Protein AF-A0A2H9MTV9-F1 (afdb_monomer_lite)

Structure (mmCIF, N/CA/C/O backbone):
data_AF-A0A2H9MTV9-F1
#
_entry.id   AF-A0A2H9MTV9-F1
#
loop_
_atom_site.group_PDB
_atom_site.id
_atom_site.type_symbol
_atom_site.label_atom_id
_atom_site.label_alt_id
_atom_site.label_comp_id
_atom_site.label_asym_id
_atom_site.label_entity_id
_atom_site.label_seq_id
_atom_site.pdbx_PDB_ins_code
_atom_site.Cartn_x
_atom_site.Cartn_y
_atom_site.Cartn_z
_atom_site.occupancy
_atom_site.B_iso_or_equiv
_atom_site.auth_seq_id
_atom_site.auth_comp_id
_atom_site.auth_asym_id
_atom_site.auth_atom_id
_atom_site.pdbx_PDB_model_num
ATOM 1 N N . MET A 1 1 ? -14.910 5.49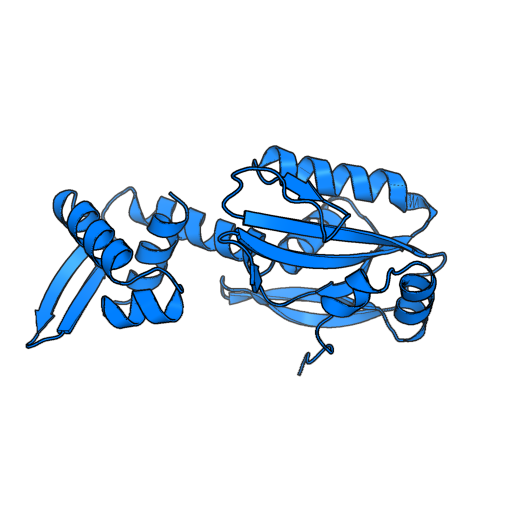4 7.588 1.00 57.56 1 MET A N 1
ATOM 2 C CA . MET A 1 1 ? -14.647 4.084 7.224 1.00 57.56 1 MET A CA 1
ATOM 3 C C . MET A 1 1 ? -13.185 3.664 7.425 1.00 57.56 1 MET A C 1
ATOM 5 O O . MET A 1 1 ? -12.944 2.793 8.242 1.00 57.56 1 MET A O 1
ATOM 9 N N . PHE A 1 2 ? -12.187 4.273 6.761 1.00 68.06 2 PHE A N 1
ATOM 10 C CA . PHE A 1 2 ? -10.773 3.856 6.906 1.00 68.06 2 PHE A CA 1
ATOM 11 C C . PHE A 1 2 ? -10.213 4.025 8.330 1.00 68.06 2 PHE A C 1
ATOM 13 O O . PHE A 1 2 ? -9.577 3.128 8.878 1.00 68.06 2 PHE A O 1
ATOM 20 N N . ARG A 1 3 ? -10.468 5.190 8.940 1.00 74.19 3 ARG A N 1
ATOM 21 C CA . ARG A 1 3 ? -10.058 5.495 10.322 1.00 74.19 3 ARG A CA 1
ATOM 22 C C . ARG A 1 3 ? -10.704 4.532 11.319 1.00 74.19 3 ARG A C 1
ATOM 24 O O . ARG A 1 3 ? -10.030 4.013 12.198 1.00 74.19 3 ARG A O 1
ATOM 31 N N . ASP A 1 4 ? -11.983 4.263 11.109 1.00 81.50 4 ASP A N 1
ATOM 32 C CA . ASP A 1 4 ? -12.820 3.392 11.928 1.00 81.50 4 ASP A CA 1
ATOM 33 C C . ASP A 1 4 ? -12.329 1.944 11.926 1.00 81.50 4 ASP A C 1
ATOM 35 O O . ASP A 1 4 ? -12.114 1.352 12.982 1.00 81.50 4 ASP A O 1
ATOM 39 N N . ALA A 1 5 ? -12.057 1.406 10.735 1.00 82.06 5 ALA A N 1
ATOM 40 C CA . ALA A 1 5 ? -11.507 0.068 10.562 1.00 82.06 5 ALA A CA 1
ATOM 41 C C . ALA A 1 5 ? -10.160 -0.081 11.296 1.00 82.06 5 ALA A C 1
ATOM 43 O O . ALA A 1 5 ? -9.943 -1.063 12.004 1.00 82.06 5 ALA A O 1
ATOM 44 N N . ARG A 1 6 ? -9.279 0.929 11.210 1.00 78.56 6 ARG A N 1
ATOM 45 C CA . ARG A 1 6 ? -8.000 0.930 11.944 1.00 78.56 6 ARG A CA 1
ATOM 46 C C . ARG A 1 6 ? -8.196 0.983 13.457 1.00 78.56 6 ARG A C 1
ATOM 48 O O . ARG A 1 6 ? -7.495 0.276 14.168 1.00 78.56 6 ARG A O 1
ATOM 55 N N . ILE A 1 7 ? -9.137 1.780 13.963 1.00 88.19 7 ILE A N 1
ATOM 56 C CA . ILE A 1 7 ? -9.449 1.810 15.403 1.00 88.19 7 ILE A CA 1
ATOM 57 C C . ILE A 1 7 ? -9.865 0.414 15.892 1.00 88.19 7 ILE A C 1
ATOM 59 O O . ILE A 1 7 ? -9.418 -0.013 16.955 1.00 88.19 7 ILE A O 1
ATOM 63 N N . ILE A 1 8 ? -10.654 -0.314 15.100 1.00 87.75 8 ILE A N 1
ATOM 64 C CA . ILE A 1 8 ? -11.119 -1.668 15.430 1.00 87.75 8 ILE A CA 1
ATOM 65 C C . ILE A 1 8 ? -9.986 -2.696 15.376 1.00 87.75 8 ILE A C 1
ATOM 67 O O . ILE A 1 8 ? -9.827 -3.454 16.331 1.00 87.75 8 ILE A O 1
ATOM 71 N N . ASP A 1 9 ? -9.156 -2.701 14.327 1.00 87.06 9 ASP A N 1
ATOM 72 C CA . ASP A 1 9 ? -7.994 -3.605 14.246 1.00 87.06 9 ASP A CA 1
ATOM 73 C C . ASP A 1 9 ? -7.016 -3.375 15.411 1.00 87.06 9 ASP A C 1
ATOM 75 O O . ASP A 1 9 ? -6.521 -4.329 16.009 1.00 87.06 9 ASP A O 1
ATOM 79 N N . MET A 1 10 ? -6.817 -2.121 15.825 1.00 88.81 10 MET A N 1
ATOM 80 C CA . MET A 1 10 ? -5.952 -1.788 16.964 1.00 88.81 10 MET A CA 1
ATOM 81 C C . MET A 1 10 ? -6.561 -2.130 18.325 1.00 88.81 10 MET A C 1
ATOM 83 O O . MET A 1 10 ? -5.827 -2.253 19.305 1.00 88.81 10 MET A O 1
ATOM 87 N N . ALA A 1 11 ? -7.880 -2.309 18.399 1.00 89.94 11 ALA A N 1
ATOM 88 C CA . ALA A 1 11 ? -8.589 -2.756 19.593 1.00 89.94 11 ALA A CA 1
ATOM 89 C C . ALA A 1 11 ? -8.747 -4.290 19.668 1.00 89.94 11 ALA A C 1
ATOM 91 O O . ALA A 1 11 ? -9.315 -4.787 20.647 1.00 89.94 11 ALA A O 1
ATOM 92 N N . LYS A 1 12 ? -8.262 -5.055 18.672 1.00 86.88 12 LYS A N 1
ATOM 93 C CA . LYS A 1 12 ? -8.564 -6.493 18.535 1.00 86.88 12 LYS A CA 1
ATOM 94 C C . LYS A 1 12 ? -8.104 -7.362 19.709 1.00 86.88 12 LYS A C 1
ATOM 96 O O . LYS A 1 12 ? -8.856 -8.220 20.164 1.00 86.88 12 LYS A O 1
ATOM 101 N N . GLU A 1 13 ? -6.912 -7.080 20.236 1.00 84.50 13 GLU A N 1
ATOM 102 C CA . GLU A 1 13 ? -6.338 -7.755 21.414 1.00 84.50 13 GLU A CA 1
ATOM 103 C C . GLU A 1 13 ? -6.537 -6.954 22.712 1.00 84.50 13 GLU A C 1
ATOM 105 O O . GLU A 1 13 ? -6.065 -7.330 23.783 1.00 84.50 13 GLU A O 1
ATOM 110 N N . GLY A 1 14 ? -7.273 -5.846 22.640 1.00 89.44 14 GLY A N 1
ATOM 111 C CA . GLY A 1 14 ? -7.394 -4.889 23.727 1.00 89.44 14 GLY A CA 1
ATOM 112 C C . GLY A 1 14 ? -6.283 -3.844 23.717 1.00 89.44 14 GLY A C 1
ATOM 113 O O . GLY A 1 14 ? -5.098 -4.160 23.700 1.00 89.44 14 GLY A O 1
ATOM 114 N N . ASN A 1 15 ? -6.672 -2.573 23.751 1.00 93.75 15 ASN A N 1
ATOM 115 C CA . ASN A 1 15 ? -5.738 -1.449 23.753 1.00 93.75 15 ASN A CA 1
ATOM 116 C C . ASN A 1 15 ? -6.346 -0.261 24.506 1.00 93.75 15 ASN A C 1
ATOM 118 O O . ASN A 1 15 ? -7.538 -0.241 24.795 1.00 93.75 15 ASN A O 1
ATOM 122 N N . THR A 1 16 ? -5.546 0.736 24.857 1.00 96.00 16 THR A N 1
ATOM 123 C CA . THR A 1 16 ? -6.057 1.969 25.472 1.00 96.00 16 THR A CA 1
ATOM 124 C C . THR A 1 16 ? -6.474 2.967 24.396 1.00 96.00 16 THR A C 1
ATOM 126 O O . THR A 1 16 ? -5.886 2.984 23.318 1.00 96.00 16 THR A O 1
ATOM 129 N N . MET A 1 17 ? -7.439 3.852 24.672 1.00 94.50 17 MET A N 1
ATOM 130 C CA . MET A 1 17 ? -7.783 4.931 23.722 1.00 94.50 17 MET A CA 1
ATOM 131 C C . MET A 1 17 ? -6.553 5.773 23.329 1.00 94.50 17 MET A C 1
ATOM 133 O O . MET A 1 17 ? -6.401 6.151 22.169 1.00 94.50 17 MET A O 1
ATOM 137 N N . SER A 1 18 ? -5.661 6.049 24.287 1.00 93.19 18 SER A N 1
ATOM 138 C CA . SER A 1 18 ? -4.404 6.765 24.046 1.00 93.19 18 SER A CA 1
ATOM 139 C C . SER A 1 18 ? -3.423 5.948 23.205 1.00 93.19 18 SER A C 1
ATOM 141 O O . SER A 1 18 ? -2.835 6.492 22.276 1.00 93.19 18 SER A O 1
ATOM 143 N N . GLY A 1 19 ? -3.289 4.648 23.477 1.00 92.19 19 GLY A N 1
ATOM 144 C CA . GLY A 1 19 ? -2.460 3.734 22.688 1.00 92.19 19 GLY A CA 1
ATOM 145 C C . GLY A 1 19 ? -2.943 3.610 21.243 1.00 92.19 19 GLY A C 1
ATOM 146 O O . GLY A 1 19 ? -2.139 3.714 20.319 1.00 92.19 19 GLY A O 1
ATOM 147 N N . ILE A 1 20 ? -4.259 3.504 21.029 1.00 91.56 20 ILE A N 1
ATOM 148 C CA . ILE A 1 20 ? -4.861 3.514 19.689 1.00 91.56 20 ILE A CA 1
ATOM 149 C C . ILE A 1 20 ? -4.530 4.828 18.974 1.00 91.56 20 ILE A C 1
ATOM 151 O O . ILE A 1 20 ? -4.070 4.796 17.834 1.00 91.56 20 ILE A O 1
ATOM 155 N N . ALA A 1 21 ? -4.718 5.982 19.622 1.00 86.19 21 ALA A N 1
ATOM 156 C CA . ALA A 1 21 ? -4.398 7.282 19.027 1.00 86.19 21 ALA A CA 1
ATOM 157 C C . ALA A 1 21 ? -2.916 7.384 18.630 1.00 86.19 21 ALA A C 1
ATOM 159 O O . ALA A 1 21 ? -2.602 7.771 17.505 1.00 86.19 21 ALA A O 1
ATOM 160 N N . GLN A 1 22 ? -2.013 6.965 19.519 1.00 84.50 22 GLN A N 1
ATOM 161 C CA . GLN A 1 22 ? -0.573 6.981 19.280 1.00 84.50 22 GLN A CA 1
ATOM 162 C C . GLN A 1 22 ? -0.177 6.092 18.096 1.00 84.50 22 GLN A C 1
ATOM 164 O O . GLN A 1 22 ? 0.524 6.544 17.195 1.00 84.50 22 GLN A O 1
ATOM 169 N N . GLN A 1 23 ? -0.630 4.839 18.078 1.00 80.44 23 GLN A N 1
ATOM 170 C CA . GLN A 1 23 ? -0.201 3.867 17.071 1.00 80.44 23 GLN A CA 1
ATOM 171 C C . GLN A 1 23 ? -0.870 4.096 15.707 1.00 80.44 23 GLN A C 1
ATOM 173 O O . GLN A 1 23 ? -0.290 3.794 14.667 1.00 80.44 23 GLN A O 1
ATOM 178 N N . THR A 1 24 ? -2.088 4.643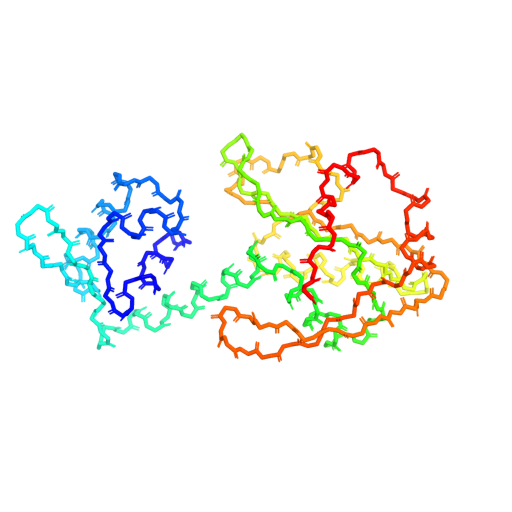 15.682 1.00 77.12 24 THR A N 1
ATOM 179 C CA . THR A 1 24 ? -2.776 4.963 14.419 1.00 77.12 24 THR A CA 1
ATOM 180 C C . THR A 1 24 ? -2.400 6.334 13.857 1.00 77.12 24 THR A C 1
ATOM 182 O O . THR A 1 24 ? -2.599 6.564 12.659 1.00 77.12 24 THR A O 1
ATOM 185 N N . GLY A 1 25 ? -1.898 7.245 14.698 1.00 76.81 25 GLY A N 1
ATOM 186 C CA . GLY A 1 25 ? -1.731 8.664 14.376 1.00 76.81 25 GLY A CA 1
ATOM 187 C C . GLY A 1 25 ? -3.057 9.434 14.277 1.00 76.81 25 GLY A C 1
ATOM 188 O O . GLY A 1 25 ? -3.077 10.562 13.790 1.00 76.81 25 GLY A O 1
ATOM 189 N N . ILE A 1 26 ? -4.180 8.835 14.691 1.00 80.44 26 ILE A N 1
ATOM 190 C CA . ILE A 1 26 ? -5.499 9.478 14.663 1.00 80.44 26 ILE A CA 1
ATOM 191 C C . ILE A 1 26 ? -5.636 10.382 15.900 1.00 80.44 26 ILE A C 1
ATOM 193 O O . ILE A 1 26 ? -5.340 9.933 17.009 1.00 80.44 26 ILE A O 1
ATOM 197 N N . PRO A 1 27 ? -6.131 11.631 15.760 1.00 85.75 27 PRO A N 1
ATOM 198 C CA . PRO A 1 27 ? -6.332 12.522 16.899 1.00 85.75 27 PRO A CA 1
ATOM 199 C C . PRO A 1 27 ? -7.171 11.878 18.006 1.00 85.75 27 PRO A C 1
ATOM 201 O O . PRO A 1 27 ? -8.222 11.289 17.738 1.00 85.75 27 PRO A O 1
ATOM 204 N N . PHE A 1 28 ? -6.750 12.045 19.262 1.00 91.00 28 PHE A N 1
ATOM 205 C CA . PHE A 1 28 ? -7.400 11.410 20.413 1.00 91.00 28 PHE A CA 1
ATOM 206 C C . PHE A 1 28 ? -8.902 11.716 20.505 1.00 91.00 28 PHE A C 1
ATOM 208 O O . PHE A 1 28 ? -9.694 10.825 20.796 1.00 91.00 28 PHE A O 1
ATOM 215 N N . SER A 1 29 ? -9.321 12.948 20.201 1.00 89.19 29 SER A N 1
ATOM 216 C CA . SER A 1 29 ? -10.740 13.334 20.167 1.00 89.19 29 SER A CA 1
ATOM 217 C C . SER A 1 29 ? -11.550 12.521 19.151 1.00 89.19 29 SER A C 1
ATOM 219 O O . SER A 1 29 ? -12.689 12.148 19.427 1.00 89.19 29 SER A O 1
ATOM 221 N N . THR A 1 30 ? -10.946 12.199 18.004 1.00 86.69 30 THR A N 1
ATOM 222 C CA . THR A 1 30 ? -11.559 11.375 16.956 1.00 86.69 30 THR A CA 1
ATOM 223 C C . THR A 1 30 ? -11.641 9.917 17.394 1.00 86.69 30 THR A C 1
ATOM 225 O O . THR A 1 30 ? -12.701 9.314 17.263 1.00 86.69 30 THR A O 1
ATOM 228 N N . VAL A 1 31 ? -10.568 9.370 17.981 1.00 92.00 31 VAL A N 1
ATOM 229 C CA . VAL A 1 31 ? -10.575 8.006 18.543 1.00 92.00 31 VAL A CA 1
ATOM 230 C C . VAL A 1 31 ? -11.642 7.875 19.625 1.00 92.00 31 VAL A C 1
ATOM 232 O O . VAL A 1 31 ? -12.441 6.947 19.589 1.00 92.00 31 VAL A O 1
ATOM 235 N N . ARG A 1 32 ? -11.696 8.831 20.557 1.00 94.06 32 ARG A N 1
ATOM 236 C CA . ARG A 1 32 ? -12.680 8.854 21.641 1.00 94.06 32 ARG A CA 1
ATOM 237 C C . ARG A 1 32 ? -14.108 8.836 21.102 1.00 94.06 32 ARG A C 1
ATOM 239 O O . ARG A 1 32 ? -14.912 8.035 21.563 1.00 94.06 32 ARG A O 1
ATOM 246 N N . ARG A 1 33 ? -14.414 9.702 20.131 1.00 92.38 33 ARG A N 1
ATOM 247 C CA . ARG A 1 33 ? -15.734 9.758 19.493 1.00 92.38 33 ARG A CA 1
ATOM 248 C C . ARG A 1 33 ? -16.095 8.421 18.837 1.00 92.38 33 ARG A C 1
ATOM 250 O O . ARG A 1 33 ? -17.146 7.875 19.145 1.00 92.38 33 ARG A O 1
ATOM 257 N N . ALA A 1 34 ? -15.208 7.887 18.001 1.00 91.06 34 ALA A N 1
ATOM 258 C CA . ALA A 1 34 ? -15.438 6.633 17.288 1.00 91.06 34 ALA A CA 1
ATOM 259 C C . ALA A 1 34 ? -15.632 5.444 18.242 1.00 91.06 34 ALA A C 1
ATOM 261 O O . ALA A 1 34 ? -16.522 4.629 18.039 1.00 91.06 34 ALA A O 1
ATOM 262 N N . VAL A 1 35 ? -14.844 5.356 19.318 1.00 94.12 35 VAL A N 1
ATOM 263 C CA . VAL A 1 35 ? -14.990 4.285 20.316 1.00 94.12 35 VAL A CA 1
ATOM 264 C C . VAL A 1 35 ? -16.368 4.316 20.976 1.00 94.12 35 VAL A C 1
ATOM 266 O O . VAL A 1 35 ? -16.975 3.259 21.103 1.00 94.12 35 VAL A O 1
ATOM 269 N N . TYR A 1 36 ? -16.886 5.491 21.348 1.00 93.81 36 TYR A N 1
ATOM 270 C CA . TYR A 1 36 ? -18.237 5.584 21.914 1.00 93.81 36 TYR A CA 1
ATOM 271 C C . TYR A 1 36 ? -19.331 5.277 20.889 1.00 93.81 36 TYR A C 1
ATOM 273 O O . TYR A 1 36 ? -20.304 4.607 21.218 1.00 93.81 36 TYR A O 1
ATOM 281 N N . GLU A 1 37 ? -19.168 5.719 19.641 1.00 92.94 37 GLU A N 1
ATOM 282 C CA . GLU A 1 37 ? -20.084 5.349 18.557 1.00 92.94 37 GLU A CA 1
ATOM 283 C C . GLU A 1 37 ? -20.113 3.819 18.359 1.00 92.94 37 GLU A C 1
ATOM 285 O O . GLU A 1 37 ? -21.194 3.243 18.266 1.00 92.94 37 GLU A O 1
ATOM 290 N N . PHE A 1 38 ? -18.956 3.143 18.386 1.00 93.81 38 PHE A N 1
ATOM 291 C CA . PHE A 1 38 ? -18.863 1.679 18.280 1.00 93.81 38 PHE A CA 1
ATOM 292 C C . PHE A 1 38 ? -19.345 0.924 19.511 1.00 93.81 38 PHE A C 1
ATOM 294 O O . PHE A 1 38 ? -19.842 -0.196 19.383 1.00 93.81 38 PHE A O 1
ATOM 301 N N . GLU A 1 39 ? -19.204 1.512 20.692 1.00 93.75 39 GLU A N 1
ATOM 302 C CA . GLU A 1 39 ? -19.739 0.955 21.928 1.00 93.75 39 GLU A CA 1
ATOM 303 C C . GLU A 1 39 ? -21.268 0.954 21.920 1.00 93.75 39 GLU A C 1
ATOM 305 O O . GLU A 1 39 ? -21.878 -0.068 22.231 1.00 93.75 39 GLU A O 1
ATOM 310 N N . ASN A 1 40 ? -21.887 2.041 21.450 1.00 92.12 40 ASN A N 1
ATOM 311 C CA . ASN A 1 40 ? -23.344 2.161 21.352 1.00 92.12 40 ASN A CA 1
ATOM 312 C C . ASN A 1 40 ? -23.985 1.096 20.451 1.00 92.12 40 ASN A C 1
ATOM 314 O O . ASN A 1 40 ? -25.127 0.708 20.681 1.00 92.12 40 ASN A O 1
ATOM 318 N N . ILE A 1 41 ? -23.262 0.623 19.435 1.00 91.69 41 ILE A N 1
ATOM 319 C CA . ILE A 1 41 ? -23.730 -0.433 18.524 1.00 91.69 41 ILE A CA 1
ATOM 320 C C . ILE A 1 41 ? -23.135 -1.811 18.845 1.00 91.69 41 ILE A C 1
ATOM 322 O O . ILE A 1 41 ? -23.316 -2.753 18.084 1.00 91.69 41 ILE A O 1
ATOM 326 N N . GLY A 1 42 ? -22.426 -1.953 19.968 1.00 91.19 42 GLY A N 1
ATOM 327 C CA . GLY A 1 42 ? -21.939 -3.243 20.460 1.00 91.19 42 GLY A CA 1
ATOM 328 C C . GLY A 1 42 ? -20.754 -3.844 19.696 1.00 91.19 42 GLY A C 1
ATOM 329 O O . GLY A 1 42 ? -20.455 -5.025 19.890 1.00 91.19 42 GLY A O 1
ATOM 330 N N . ILE A 1 43 ? -20.064 -3.063 18.856 1.00 92.38 43 ILE A N 1
ATOM 331 C CA . ILE A 1 43 ? -18.828 -3.473 18.160 1.00 92.38 43 ILE A CA 1
ATOM 332 C C . ILE A 1 43 ? -17.640 -3.465 19.123 1.00 92.38 43 ILE A C 1
ATOM 334 O O . ILE A 1 43 ? -16.756 -4.318 19.041 1.00 92.38 43 ILE A O 1
ATOM 338 N N . ILE A 1 44 ? -17.616 -2.503 20.042 1.00 94.00 44 ILE A N 1
ATOM 339 C CA . ILE A 1 44 ? -16.558 -2.326 21.033 1.00 94.00 44 ILE A CA 1
ATOM 340 C C . ILE A 1 44 ? -17.156 -2.395 22.437 1.00 94.00 44 ILE A C 1
ATOM 342 O O . ILE A 1 44 ? -18.283 -1.979 22.673 1.00 94.00 44 ILE A O 1
ATOM 346 N N . LYS A 1 45 ? -16.370 -2.888 23.389 1.00 93.38 45 LYS A N 1
ATOM 347 C CA . LYS A 1 45 ? -16.606 -2.734 24.820 1.00 93.38 45 LYS A CA 1
ATOM 348 C C . LYS A 1 45 ? -15.489 -1.883 25.405 1.00 93.38 45 LYS A C 1
ATOM 350 O O . LYS A 1 45 ? -14.312 -2.237 25.262 1.00 93.38 45 LYS A O 1
ATOM 355 N N . SER A 1 46 ? -15.844 -0.782 26.061 1.00 92.62 46 SER A N 1
ATOM 356 C CA . SER A 1 46 ? -14.884 0.028 26.798 1.00 92.62 46 SER A CA 1
ATOM 357 C C . SER A 1 46 ? -14.974 -0.256 28.301 1.00 92.62 46 SER A C 1
ATOM 359 O O . SER A 1 46 ? -16.046 -0.449 28.871 1.00 92.62 46 SER A O 1
ATOM 361 N N . THR A 1 47 ? -13.821 -0.324 28.960 1.00 93.88 47 THR A N 1
ATOM 362 C CA . THR A 1 47 ? -13.712 -0.504 30.409 1.00 93.88 47 THR A CA 1
ATOM 363 C C . THR A 1 47 ? -12.801 0.578 30.958 1.00 93.88 47 THR A C 1
ATOM 365 O O . THR A 1 47 ? -11.634 0.683 30.573 1.00 93.88 47 THR A O 1
ATOM 368 N N . LYS A 1 48 ? -13.315 1.381 31.889 1.00 92.69 48 LYS A N 1
ATOM 369 C CA . LYS A 1 48 ? -12.528 2.403 32.577 1.00 92.69 48 LYS A CA 1
ATOM 370 C C . LYS A 1 48 ? -11.840 1.806 33.805 1.00 92.69 48 LYS A C 1
ATOM 372 O O . LYS A 1 48 ? -12.506 1.277 34.688 1.00 92.69 48 LYS A O 1
ATOM 377 N N . ILE A 1 49 ? -10.517 1.936 33.873 1.00 90.62 49 ILE A N 1
ATOM 378 C CA . ILE A 1 49 ? -9.687 1.564 35.024 1.00 90.62 49 ILE A CA 1
ATOM 379 C C . ILE A 1 49 ? -8.901 2.808 35.444 1.00 90.62 49 ILE A C 1
ATOM 381 O O . ILE A 1 49 ? -7.962 3.235 34.770 1.00 90.62 49 ILE A O 1
ATOM 385 N N . GLY A 1 50 ? -9.330 3.446 36.536 1.00 91.81 50 GLY A N 1
ATOM 386 C CA . GLY A 1 50 ? -8.783 4.731 36.973 1.00 91.81 50 GLY A CA 1
ATOM 387 C C . GLY A 1 50 ? -8.955 5.823 35.907 1.00 91.81 50 GLY A C 1
ATOM 388 O O . GLY A 1 50 ? -10.076 6.163 35.523 1.00 91.81 50 GLY A O 1
ATOM 389 N N . LYS A 1 51 ? -7.836 6.381 35.428 1.00 89.81 51 LYS A N 1
ATOM 390 C CA . LYS A 1 51 ? -7.808 7.394 34.352 1.00 89.81 51 LYS A CA 1
ATOM 391 C C . LYS A 1 51 ? -7.720 6.786 32.946 1.00 89.81 51 LYS A C 1
ATOM 393 O O . LYS A 1 51 ? -7.820 7.521 31.967 1.00 89.81 51 LYS A O 1
ATOM 398 N N . THR A 1 52 ? -7.558 5.471 32.842 1.00 91.12 52 THR A N 1
ATOM 399 C CA . THR A 1 52 ? -7.332 4.771 31.576 1.00 91.12 52 THR A CA 1
ATOM 400 C C . THR A 1 52 ? -8.626 4.141 31.077 1.00 91.12 52 THR A C 1
ATOM 402 O O . THR A 1 52 ? -9.378 3.554 31.852 1.00 91.12 52 THR A O 1
ATOM 405 N N . VAL A 1 53 ? -8.880 4.235 29.772 1.00 93.25 53 VAL A N 1
ATOM 406 C CA . VAL A 1 53 ? -9.992 3.540 29.111 1.00 93.25 53 VAL A CA 1
ATOM 407 C C . VAL A 1 53 ? -9.415 2.459 28.211 1.00 93.25 53 VAL A C 1
ATOM 409 O O . VAL A 1 53 ? -8.727 2.770 27.235 1.00 93.25 53 VAL A O 1
ATOM 412 N N . ILE A 1 54 ? -9.672 1.203 28.572 1.00 94.69 54 ILE A N 1
ATOM 413 C CA . ILE A 1 54 ? -9.322 0.018 27.789 1.00 94.69 54 ILE A CA 1
ATOM 414 C C . ILE A 1 54 ? -10.472 -0.274 26.836 1.00 94.69 54 ILE A C 1
ATOM 416 O O . ILE A 1 54 ? -11.634 -0.246 27.222 1.00 94.69 54 ILE A O 1
ATOM 420 N N . VAL A 1 55 ? -10.134 -0.563 25.594 1.00 95.31 55 VAL A N 1
ATOM 421 C CA . VAL A 1 55 ? -11.032 -0.750 24.464 1.00 95.31 55 VAL A CA 1
ATOM 422 C C . VAL A 1 55 ? -10.790 -2.150 23.922 1.00 95.31 55 VAL A C 1
ATOM 424 O O . VAL A 1 55 ? -9.645 -2.497 23.634 1.00 95.31 55 VAL A O 1
ATOM 427 N N . ARG A 1 56 ? -11.843 -2.961 23.803 1.00 93.75 56 ARG A N 1
ATOM 428 C CA . ARG A 1 56 ? -11.794 -4.317 23.231 1.00 93.75 56 ARG A CA 1
ATOM 429 C C . ARG A 1 56 ? -12.906 -4.494 22.211 1.00 93.75 56 ARG A C 1
ATOM 431 O O . ARG A 1 56 ? -14.002 -3.984 22.417 1.00 93.75 56 ARG A O 1
ATOM 438 N N . ILE A 1 57 ? -12.650 -5.243 21.146 1.00 93.88 57 ILE A N 1
ATOM 439 C CA . ILE A 1 57 ? -13.694 -5.613 20.182 1.00 93.88 57 ILE A CA 1
ATOM 440 C C . ILE A 1 57 ? -14.625 -6.689 20.754 1.00 93.88 57 ILE A C 1
ATOM 442 O O . ILE A 1 57 ? -14.205 -7.567 21.512 1.00 93.88 57 ILE A O 1
ATOM 446 N N . ASN A 1 58 ? -15.886 -6.657 20.342 1.00 91.81 58 ASN A N 1
ATOM 447 C CA . ASN A 1 58 ? -16.812 -7.766 20.495 1.00 91.81 58 ASN A CA 1
ATOM 448 C C . ASN A 1 58 ? -16.624 -8.733 19.318 1.00 91.81 58 ASN A C 1
ATOM 450 O O . ASN A 1 58 ? -17.212 -8.539 18.259 1.00 91.81 58 ASN A O 1
ATOM 454 N N . LYS A 1 59 ? -15.802 -9.773 19.499 1.00 86.56 59 LYS A N 1
ATOM 455 C CA . LYS A 1 59 ? -15.449 -10.738 18.435 1.00 86.56 59 LYS A CA 1
ATOM 456 C C . LYS A 1 59 ? -16.661 -11.430 17.790 1.00 86.56 59 LYS A C 1
ATOM 458 O O . LYS A 1 59 ? -16.554 -11.896 16.669 1.00 86.56 59 LYS A O 1
ATOM 463 N N . ASN A 1 60 ? -17.808 -11.459 18.470 1.00 87.88 60 ASN A N 1
ATOM 464 C CA . ASN A 1 60 ? -19.030 -12.085 17.962 1.00 87.88 60 ASN A CA 1
ATOM 465 C C . ASN A 1 60 ? -19.892 -11.131 17.119 1.00 87.88 60 ASN A C 1
ATOM 467 O O . ASN A 1 60 ? -20.918 -11.540 16.581 1.00 87.88 60 ASN A O 1
ATOM 471 N N . HIS A 1 61 ? -19.532 -9.847 17.040 1.00 90.12 61 HIS A N 1
ATOM 472 C CA . HIS A 1 61 ? -20.296 -8.878 16.271 1.00 90.12 61 HIS A CA 1
ATOM 473 C C . HIS A 1 61 ? -20.016 -9.066 14.766 1.00 90.12 61 HIS A C 1
ATOM 475 O O . HIS A 1 61 ? -18.858 -8.977 14.355 1.00 90.12 61 HIS A O 1
ATOM 481 N N . PRO A 1 62 ? -21.041 -9.237 13.906 1.00 86.62 62 PRO A N 1
ATOM 482 C CA . PRO A 1 62 ? -20.870 -9.667 12.507 1.00 86.62 62 PRO A CA 1
ATOM 483 C C . PRO A 1 62 ? -20.032 -8.708 11.645 1.00 86.62 62 PRO A C 1
ATOM 485 O O . PRO A 1 62 ? -19.438 -9.094 10.644 1.00 86.62 62 PRO A O 1
ATOM 488 N N . VAL A 1 63 ? -19.964 -7.436 12.039 1.00 86.25 63 VAL A N 1
ATOM 489 C CA . VAL A 1 63 ? -19.204 -6.396 11.327 1.00 86.25 63 VAL A CA 1
ATOM 490 C C . VAL A 1 63 ? -17.704 -6.411 11.665 1.00 86.25 63 VAL A C 1
ATOM 492 O O . VAL A 1 63 ? -16.904 -5.874 10.899 1.00 86.25 63 VAL A O 1
ATOM 495 N N . VAL A 1 64 ? -17.293 -7.024 12.781 1.00 86.44 64 VAL A N 1
ATOM 496 C CA . VAL A 1 64 ? -15.909 -6.934 13.279 1.00 86.44 64 VAL A CA 1
ATOM 497 C C . VAL A 1 64 ? -14.917 -7.577 12.320 1.00 86.44 64 VAL A C 1
ATOM 499 O O . VAL A 1 64 ? -13.954 -6.916 11.934 1.00 86.44 64 VAL A O 1
ATOM 502 N N . ASP A 1 65 ? -15.178 -8.797 11.855 1.00 84.19 65 ASP A N 1
ATOM 503 C CA . ASP A 1 65 ? -14.284 -9.477 10.910 1.00 84.19 65 ASP A CA 1
ATOM 504 C C . ASP A 1 65 ? -14.175 -8.721 9.584 1.00 84.19 65 ASP A C 1
ATOM 506 O O . ASP A 1 65 ? -13.080 -8.561 9.037 1.00 84.19 65 ASP A O 1
ATOM 510 N N . SER A 1 66 ? -15.293 -8.169 9.105 1.00 83.44 66 SER A N 1
ATOM 511 C CA . SER A 1 66 ? -15.317 -7.338 7.899 1.00 83.44 66 SER A CA 1
ATOM 512 C C . SER A 1 66 ? -14.477 -6.072 8.079 1.00 83.44 66 SER A C 1
ATOM 514 O O . SER A 1 66 ? -13.696 -5.713 7.196 1.00 83.44 66 SER A O 1
ATOM 516 N N . MET A 1 67 ? -14.572 -5.406 9.232 1.00 82.50 67 MET A N 1
ATOM 517 C CA . MET A 1 67 ? -13.795 -4.200 9.529 1.00 82.50 67 MET A CA 1
ATOM 518 C C . MET A 1 67 ? -12.310 -4.490 9.744 1.00 82.50 67 MET A C 1
ATOM 520 O O . MET A 1 67 ? -11.490 -3.722 9.252 1.00 82.50 67 MET A O 1
ATOM 524 N N . ILE A 1 68 ? -11.943 -5.599 10.391 1.00 82.12 68 ILE A N 1
ATOM 525 C CA . ILE A 1 68 ? -10.541 -6.028 10.524 1.00 82.12 68 ILE A CA 1
ATOM 526 C C . ILE A 1 68 ? -9.960 -6.371 9.152 1.00 82.12 68 ILE A C 1
ATOM 528 O O . ILE A 1 68 ? -8.864 -5.926 8.820 1.00 82.12 68 ILE A O 1
ATOM 532 N N . THR A 1 69 ? -10.698 -7.117 8.330 1.00 80.88 69 THR A N 1
ATOM 533 C CA . THR A 1 69 ? -10.276 -7.466 6.966 1.00 80.88 69 THR A CA 1
ATOM 534 C C . THR A 1 69 ? -10.081 -6.211 6.126 1.00 80.88 69 THR A C 1
ATOM 536 O O . THR A 1 69 ? -9.040 -6.039 5.493 1.00 80.88 69 THR A O 1
ATOM 539 N N . THR A 1 70 ? -11.031 -5.279 6.204 1.00 77.38 70 THR A N 1
ATOM 540 C CA . THR A 1 70 ? -10.934 -3.978 5.538 1.00 77.38 70 THR A CA 1
ATOM 541 C C . THR A 1 70 ? -9.729 -3.194 6.058 1.00 77.38 70 THR A C 1
ATOM 543 O O . THR A 1 70 ? -8.967 -2.663 5.262 1.00 77.38 70 THR A O 1
ATOM 546 N N . ALA A 1 71 ? -9.487 -3.154 7.371 1.00 75.88 71 ALA A N 1
ATOM 547 C CA . ALA A 1 71 ? -8.337 -2.467 7.960 1.00 75.88 71 ALA A CA 1
ATOM 548 C C . ALA A 1 71 ? -7.003 -3.050 7.489 1.00 75.88 71 ALA A C 1
ATOM 550 O O . ALA A 1 71 ? -6.099 -2.291 7.150 1.00 75.88 71 ALA A O 1
ATOM 551 N N . ARG A 1 72 ? -6.882 -4.381 7.439 1.00 75.31 72 ARG A N 1
ATOM 552 C CA . ARG A 1 72 ? -5.691 -5.068 6.924 1.00 75.31 72 ARG A CA 1
ATOM 553 C C . ARG A 1 72 ? -5.470 -4.743 5.460 1.00 75.31 72 ARG A C 1
ATOM 555 O O . ARG A 1 72 ? -4.378 -4.322 5.109 1.00 75.31 72 ARG A O 1
ATOM 562 N N . TRP A 1 73 ? -6.513 -4.849 4.642 1.00 74.81 73 TRP A N 1
ATOM 563 C CA . TRP A 1 73 ? -6.447 -4.508 3.226 1.00 74.81 73 TRP A CA 1
ATOM 564 C C . TRP A 1 73 ? -6.027 -3.045 3.017 1.00 74.81 73 TRP A C 1
ATOM 566 O O . TRP A 1 73 ? -5.092 -2.765 2.273 1.00 74.81 73 TRP A O 1
ATOM 576 N N . ILE A 1 74 ? -6.629 -2.114 3.761 1.00 72.31 74 ILE A N 1
ATOM 577 C CA . ILE A 1 74 ? -6.244 -0.699 3.776 1.00 72.31 74 ILE A CA 1
ATOM 578 C C . ILE A 1 74 ? -4.783 -0.527 4.184 1.00 72.31 74 ILE A C 1
ATOM 580 O O . ILE A 1 74 ? -4.072 0.267 3.573 1.00 72.31 74 ILE A O 1
ATOM 584 N N . ASN A 1 75 ? -4.347 -1.211 5.242 1.00 70.00 75 ASN A N 1
ATOM 585 C CA . ASN A 1 75 ? -2.980 -1.112 5.733 1.00 70.00 75 ASN A CA 1
ATOM 586 C C . ASN A 1 75 ? -1.999 -1.600 4.667 1.00 70.00 75 ASN A C 1
ATOM 588 O O . ASN A 1 75 ? -1.034 -0.897 4.388 1.00 70.00 75 ASN A O 1
ATOM 592 N N . THR A 1 76 ? -2.285 -2.716 4.001 1.00 72.25 76 THR A N 1
ATOM 593 C CA . THR A 1 76 ? -1.478 -3.198 2.878 1.00 72.25 76 THR A CA 1
ATOM 594 C C . THR A 1 76 ? -1.431 -2.170 1.756 1.00 72.25 76 THR A C 1
ATOM 596 O O . THR A 1 76 ? -0.356 -1.800 1.315 1.00 72.25 76 THR A O 1
ATOM 599 N N . VAL A 1 77 ? -2.567 -1.628 1.321 1.00 75.25 77 VAL A N 1
ATOM 600 C CA . VAL A 1 77 ? -2.566 -0.727 0.162 1.00 75.25 77 VAL A CA 1
ATOM 601 C C . VAL A 1 77 ? -1.967 0.648 0.485 1.00 75.25 77 VAL A C 1
ATOM 603 O O . VAL A 1 77 ? -1.267 1.215 -0.343 1.00 75.25 77 VAL A O 1
ATOM 606 N N . MET A 1 78 ? -2.210 1.198 1.676 1.00 73.56 78 MET A N 1
ATOM 607 C CA . MET A 1 78 ? -1.764 2.548 2.044 1.00 73.56 78 MET A CA 1
ATOM 608 C C . MET A 1 78 ? -0.390 2.576 2.713 1.00 73.56 78 MET A C 1
ATOM 610 O O . MET A 1 78 ? 0.419 3.452 2.405 1.00 73.56 78 MET A O 1
ATOM 614 N N . TRP A 1 79 ? -0.144 1.664 3.656 1.00 71.94 79 TRP A N 1
ATOM 615 C CA . TRP A 1 79 ? 1.056 1.652 4.502 1.00 71.94 79 TRP A CA 1
ATOM 616 C C . TRP A 1 79 ? 2.170 0.770 3.959 1.00 71.94 79 TRP A C 1
ATOM 618 O O . TRP A 1 79 ? 3.331 1.049 4.246 1.00 71.94 79 TRP A O 1
ATOM 628 N N . ASP A 1 80 ? 1.825 -0.215 3.135 1.00 77.25 80 ASP A N 1
ATOM 629 C CA . ASP A 1 80 ? 2.765 -1.128 2.486 1.00 77.25 80 ASP A CA 1
ATOM 630 C C . ASP A 1 80 ? 2.458 -1.264 0.973 1.00 77.25 80 ASP A C 1
ATOM 632 O O . ASP A 1 80 ? 2.284 -2.371 0.457 1.00 77.25 80 ASP A O 1
ATOM 636 N N . PRO A 1 81 ? 2.314 -0.144 0.229 1.00 81.75 81 PRO A N 1
ATOM 637 C CA . PRO A 1 81 ? 1.891 -0.166 -1.175 1.00 81.75 81 PRO A CA 1
ATOM 638 C C . PRO A 1 81 ? 2.829 -0.978 -2.074 1.00 81.75 81 PRO A C 1
ATOM 640 O O . PRO A 1 81 ? 2.402 -1.466 -3.118 1.00 81.75 81 PRO A O 1
ATOM 643 N N . ASN A 1 82 ? 4.089 -1.155 -1.675 1.00 84.38 82 ASN A N 1
ATOM 644 C CA . ASN A 1 82 ? 5.035 -2.069 -2.307 1.00 84.38 82 ASN A CA 1
ATOM 645 C C . ASN A 1 82 ? 4.516 -3.511 -2.290 1.00 84.38 82 ASN A C 1
ATOM 647 O O . ASN A 1 82 ? 4.532 -4.146 -3.337 1.00 84.38 82 ASN A O 1
ATOM 651 N N . THR A 1 83 ? 3.962 -4.003 -1.180 1.00 84.38 83 THR A N 1
ATOM 652 C CA . THR A 1 83 ? 3.326 -5.331 -1.126 1.00 84.38 83 THR A CA 1
ATOM 653 C C . THR A 1 83 ? 2.182 -5.464 -2.126 1.00 84.38 83 THR A C 1
ATOM 655 O O . THR A 1 83 ? 2.057 -6.475 -2.814 1.00 84.38 83 THR A O 1
ATOM 658 N N . PHE A 1 84 ? 1.344 -4.434 -2.240 1.00 86.50 84 PHE A N 1
ATOM 659 C CA . PHE A 1 84 ? 0.238 -4.459 -3.194 1.00 86.50 84 PHE A CA 1
ATOM 660 C C . PHE A 1 84 ? 0.733 -4.424 -4.648 1.00 86.50 84 PHE A C 1
ATOM 662 O O . PHE A 1 84 ? 0.196 -5.123 -5.504 1.00 86.50 84 PHE A O 1
ATOM 669 N N . ILE A 1 85 ? 1.796 -3.669 -4.929 1.00 89.75 85 ILE A N 1
ATOM 670 C CA . ILE A 1 85 ? 2.429 -3.632 -6.252 1.00 89.75 85 ILE A CA 1
ATOM 671 C C . ILE A 1 85 ? 3.094 -4.970 -6.599 1.00 89.75 85 ILE A C 1
ATOM 673 O O . ILE A 1 85 ? 2.953 -5.404 -7.738 1.00 89.75 85 ILE A O 1
ATOM 677 N N . VAL A 1 86 ? 3.739 -5.655 -5.642 1.00 90.25 86 VAL A N 1
ATOM 678 C CA . VAL A 1 86 ? 4.255 -7.029 -5.827 1.00 90.25 86 VAL A CA 1
ATOM 679 C C . VAL A 1 86 ? 3.140 -7.938 -6.329 1.00 90.25 86 VAL A C 1
ATOM 681 O O . VAL A 1 86 ? 3.284 -8.561 -7.375 1.00 90.25 86 VAL A O 1
ATOM 684 N N . ASP A 1 87 ? 2.007 -7.969 -5.625 1.00 89.19 87 ASP A N 1
ATOM 685 C CA . ASP A 1 87 ? 0.872 -8.823 -5.985 1.00 89.19 87 ASP A CA 1
ATOM 686 C C . ASP A 1 87 ? 0.340 -8.513 -7.394 1.00 89.19 87 ASP A C 1
ATOM 688 O O . ASP A 1 87 ? 0.088 -9.428 -8.181 1.00 89.19 87 ASP A O 1
ATOM 692 N N . ILE A 1 88 ? 0.234 -7.227 -7.755 1.00 92.12 88 ILE A N 1
ATOM 693 C CA . ILE A 1 88 ? -0.157 -6.810 -9.109 1.00 92.12 88 ILE A CA 1
ATOM 694 C C . ILE A 1 88 ? 0.851 -7.318 -10.142 1.00 92.12 88 ILE A C 1
ATOM 696 O O . ILE A 1 88 ? 0.442 -7.906 -11.148 1.00 92.12 88 ILE A O 1
ATOM 700 N N . CYS A 1 89 ? 2.145 -7.093 -9.922 1.00 93.00 89 CYS A N 1
ATOM 701 C CA . CYS A 1 89 ? 3.178 -7.462 -10.879 1.00 93.00 89 CYS A CA 1
ATOM 702 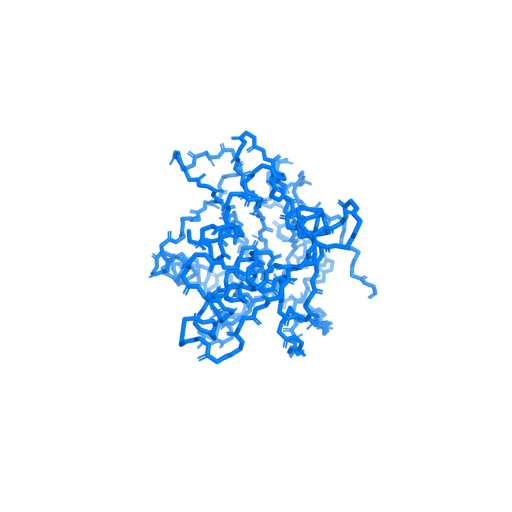C C . CYS A 1 89 ? 3.262 -8.979 -11.070 1.00 93.00 89 CYS A C 1
ATOM 704 O O . CYS A 1 89 ? 3.226 -9.447 -12.208 1.00 93.00 89 CYS A O 1
ATOM 706 N N . GLU A 1 90 ? 3.286 -9.750 -9.983 1.00 91.88 90 GLU A N 1
ATOM 707 C CA . GLU A 1 90 ? 3.370 -11.213 -10.027 1.00 91.88 90 GLU A CA 1
ATOM 708 C C . GLU A 1 90 ? 2.131 -11.824 -10.707 1.00 91.88 90 GLU A C 1
ATOM 710 O O . GLU A 1 90 ? 2.264 -12.628 -11.634 1.00 91.88 90 GLU A O 1
ATOM 715 N N . LYS A 1 91 ? 0.913 -11.378 -10.357 1.00 93.69 91 LYS A N 1
ATOM 716 C CA . LYS A 1 91 ? -0.330 -11.859 -10.998 1.00 93.69 91 LYS A CA 1
ATOM 717 C C . LYS A 1 91 ? -0.383 -11.575 -12.496 1.00 93.69 91 LYS A C 1
ATOM 719 O O . LYS A 1 91 ? -0.963 -12.356 -13.250 1.00 93.69 91 LYS A O 1
ATOM 724 N N . ASN A 1 92 ? 0.207 -10.464 -12.929 1.00 94.44 92 ASN A N 1
ATOM 725 C CA . ASN A 1 92 ? 0.190 -10.038 -14.327 1.00 94.44 92 ASN A CA 1
ATOM 726 C C . ASN A 1 92 ? 1.461 -10.419 -15.098 1.00 94.44 92 ASN A C 1
ATOM 728 O O . ASN A 1 92 ? 1.546 -10.103 -16.288 1.00 94.44 92 ASN A O 1
ATOM 732 N N . LYS A 1 93 ? 2.407 -11.128 -14.461 1.00 93.75 93 LYS A N 1
ATOM 733 C CA . LYS A 1 93 ? 3.710 -11.513 -15.030 1.00 93.75 93 LYS A CA 1
ATOM 734 C C . LYS A 1 93 ? 4.506 -10.310 -15.553 1.00 93.75 93 LYS A C 1
ATOM 736 O O . LYS A 1 93 ? 5.062 -10.362 -16.646 1.00 93.75 93 LYS A O 1
ATOM 741 N N . ILE A 1 94 ? 4.497 -9.220 -14.794 1.00 94.12 94 ILE A N 1
ATOM 742 C CA . ILE A 1 94 ? 5.287 -8.017 -15.067 1.00 94.12 94 ILE A CA 1
ATOM 743 C C . ILE A 1 94 ? 6.653 -8.210 -14.413 1.00 94.12 94 ILE A C 1
ATOM 745 O O . ILE A 1 94 ? 6.714 -8.524 -13.226 1.00 94.12 94 ILE A O 1
ATOM 749 N N . ASP A 1 95 ? 7.734 -8.010 -15.164 1.00 93.12 95 ASP A N 1
ATOM 750 C CA . ASP A 1 95 ? 9.088 -8.002 -14.606 1.00 93.12 95 ASP A CA 1
ATOM 751 C C . ASP A 1 95 ? 9.405 -6.633 -13.989 1.00 93.12 95 ASP A C 1
ATOM 753 O O . ASP A 1 95 ? 9.195 -5.591 -14.623 1.00 93.12 95 ASP A O 1
ATOM 757 N N . TYR A 1 96 ? 9.866 -6.631 -12.738 1.00 94.12 96 TYR A N 1
ATOM 758 C CA . TYR A 1 96 ? 10.051 -5.414 -11.951 1.00 94.12 96 TYR A CA 1
ATOM 759 C C . TYR A 1 96 ? 11.140 -5.556 -10.888 1.00 94.12 96 TYR A C 1
ATOM 761 O O . TYR A 1 96 ? 11.441 -6.651 -10.411 1.00 94.12 96 TYR A O 1
ATOM 769 N N . ALA A 1 97 ? 11.651 -4.410 -10.444 1.00 93.12 97 ALA A N 1
ATOM 770 C CA . ALA A 1 97 ? 12.409 -4.297 -9.204 1.00 93.12 97 ALA A CA 1
ATOM 771 C C . ALA A 1 97 ? 12.101 -2.969 -8.502 1.00 93.12 97 ALA A C 1
ATOM 773 O O . ALA A 1 97 ? 11.966 -1.931 -9.151 1.00 93.12 97 ALA A O 1
ATOM 774 N N . PHE A 1 98 ? 11.987 -2.972 -7.176 1.00 91.88 98 PHE A N 1
ATOM 775 C CA . PHE A 1 98 ? 11.795 -1.749 -6.402 1.00 91.88 98 PHE A CA 1
ATOM 776 C C . PHE A 1 98 ? 13.076 -0.941 -6.348 1.00 91.88 98 PHE A C 1
ATOM 778 O O . PHE A 1 98 ? 14.115 -1.424 -5.918 1.00 91.88 98 PHE A O 1
ATOM 785 N N . VAL A 1 99 ? 12.953 0.316 -6.744 1.00 87.69 99 VAL A N 1
ATOM 786 C CA . VAL A 1 99 ? 14.035 1.297 -6.739 1.00 87.69 99 VAL A CA 1
ATOM 787 C C . VAL A 1 99 ? 13.998 2.121 -5.448 1.00 87.69 99 VAL A C 1
ATOM 789 O O . VAL A 1 99 ? 15.030 2.518 -4.926 1.00 87.69 99 VAL A O 1
ATOM 792 N N . GLY A 1 100 ? 12.808 2.362 -4.893 1.00 81.19 100 GLY A N 1
ATOM 793 C CA . GLY A 1 100 ? 12.658 3.085 -3.633 1.00 81.19 100 GLY A CA 1
ATOM 794 C C . GLY A 1 100 ? 11.209 3.134 -3.159 1.00 81.19 100 GLY A C 1
ATOM 795 O O . GLY A 1 100 ? 10.279 3.175 -3.960 1.00 81.19 100 GLY A O 1
ATOM 796 N N . THR A 1 101 ? 10.993 3.132 -1.845 1.00 75.12 101 THR A N 1
ATOM 797 C CA . THR A 1 101 ? 9.649 3.135 -1.237 1.00 75.12 101 THR A CA 1
ATOM 798 C C . THR A 1 101 ? 9.618 4.089 -0.057 1.00 75.12 101 THR A C 1
ATOM 800 O O . THR A 1 101 ? 10.234 3.786 0.954 1.00 75.12 101 THR A O 1
ATOM 803 N N . SER A 1 102 ? 8.928 5.226 -0.123 1.00 69.12 102 SER A N 1
ATOM 804 C CA . SER A 1 102 ? 8.933 6.194 0.983 1.00 69.12 102 SER A CA 1
ATOM 805 C C . SER A 1 102 ? 8.183 5.672 2.209 1.00 69.12 102 SER A C 1
ATOM 807 O O . SER A 1 102 ? 7.116 5.086 2.067 1.00 69.12 102 SER A O 1
ATOM 809 N N . LYS A 1 103 ? 8.627 6.005 3.427 1.00 66.69 103 LYS A N 1
ATOM 810 C CA . LYS A 1 103 ? 7.715 5.945 4.584 1.00 66.69 103 LYS A CA 1
ATOM 811 C C . LYS A 1 103 ? 6.570 6.935 4.377 1.00 66.69 103 LYS A C 1
ATOM 813 O O . LYS A 1 103 ? 6.789 8.014 3.826 1.00 66.69 103 LYS A O 1
ATOM 818 N N . ILE A 1 104 ? 5.381 6.599 4.877 1.00 69.19 104 ILE A N 1
ATOM 819 C CA . ILE A 1 104 ? 4.239 7.516 4.852 1.00 69.19 104 ILE A CA 1
ATOM 820 C C . ILE A 1 104 ? 4.619 8.862 5.468 1.00 69.19 104 ILE A C 1
ATOM 822 O O . ILE A 1 104 ? 5.174 8.926 6.567 1.00 69.19 104 ILE A O 1
ATOM 826 N N . LYS A 1 105 ? 4.245 9.941 4.781 1.00 68.00 105 LYS A N 1
ATOM 827 C CA . LYS A 1 105 ? 4.364 11.317 5.265 1.00 68.00 105 LYS A CA 1
ATOM 828 C C . LYS A 1 105 ? 2.983 11.963 5.303 1.00 68.00 105 LYS A C 1
ATOM 830 O O . LYS A 1 105 ? 2.207 11.839 4.361 1.00 68.00 105 LYS A O 1
ATOM 835 N N . TYR A 1 106 ? 2.693 12.688 6.378 1.00 64.81 106 TYR A N 1
ATOM 836 C CA . TYR A 1 106 ? 1.533 13.576 6.437 1.00 64.81 106 TYR A CA 1
ATOM 837 C C . TYR A 1 106 ? 1.942 14.958 5.931 1.00 64.81 106 TYR A C 1
ATOM 839 O O . TYR A 1 106 ? 2.767 15.626 6.553 1.00 64.81 106 TYR A O 1
ATOM 847 N N . ILE A 1 107 ? 1.381 15.391 4.805 1.00 66.88 107 ILE A N 1
ATOM 848 C CA . ILE A 1 107 ? 1.666 16.701 4.205 1.00 66.88 107 ILE A CA 1
ATOM 849 C C . ILE A 1 107 ? 0.333 17.358 3.864 1.00 66.88 107 ILE A C 1
ATOM 851 O O . ILE A 1 107 ? -0.483 16.758 3.177 1.00 66.88 107 ILE A O 1
ATOM 855 N N . LYS A 1 108 ? 0.104 18.590 4.342 1.00 66.56 108 LYS A N 1
ATOM 856 C CA . LYS A 1 108 ? -1.121 19.371 4.064 1.00 66.56 108 LYS A CA 1
ATOM 857 C C . LYS A 1 108 ? -2.430 18.593 4.328 1.00 66.56 108 LYS A C 1
ATOM 859 O O . LYS A 1 108 ? -3.365 18.677 3.545 1.00 66.56 108 LYS A O 1
ATOM 864 N N . ASN A 1 109 ? -2.501 17.859 5.445 1.00 62.50 109 ASN A N 1
ATOM 865 C CA . ASN A 1 109 ? -3.630 16.990 5.838 1.00 62.50 109 ASN A CA 1
ATOM 866 C C . ASN A 1 109 ? -3.876 15.758 4.945 1.00 62.50 109 ASN A C 1
ATOM 868 O O . ASN A 1 109 ? -4.898 15.089 5.102 1.00 62.50 109 ASN A O 1
ATOM 872 N N . GLU A 1 110 ? -2.929 15.410 4.076 1.00 67.56 110 GLU A N 1
ATOM 873 C CA . GLU A 1 110 ? -2.990 14.229 3.217 1.00 67.56 110 GLU A CA 1
ATOM 874 C C . GLU A 1 110 ? -1.952 13.196 3.664 1.00 67.56 110 GLU A C 1
ATOM 876 O O . GLU A 1 110 ? -0.792 13.527 3.936 1.00 67.56 110 GLU A O 1
ATOM 881 N N . LEU A 1 111 ? -2.366 11.930 3.719 1.00 72.44 111 LEU A N 1
ATOM 882 C CA . LEU A 1 111 ? -1.460 10.787 3.837 1.00 72.44 111 LEU A CA 1
ATOM 883 C C . LEU A 1 111 ? -0.800 10.539 2.484 1.00 72.44 111 LEU A C 1
ATOM 885 O O . LEU A 1 111 ? -1.491 10.187 1.530 1.00 72.44 111 LEU A O 1
ATOM 889 N N . ARG A 1 112 ? 0.517 10.703 2.399 1.00 76.50 112 ARG A N 1
ATOM 890 C CA . ARG A 1 112 ? 1.279 10.481 1.170 1.00 76.50 112 ARG A CA 1
ATOM 891 C C . ARG A 1 112 ? 2.227 9.308 1.327 1.00 76.50 112 ARG A C 1
ATOM 893 O O . ARG A 1 112 ? 2.972 9.248 2.304 1.00 76.50 112 ARG A O 1
ATOM 900 N N . ASN A 1 113 ? 2.215 8.417 0.347 1.00 80.00 113 ASN A N 1
ATOM 901 C CA . ASN A 1 113 ? 3.185 7.339 0.203 1.00 80.00 113 ASN A CA 1
ATOM 902 C C . ASN A 1 113 ? 3.717 7.329 -1.236 1.00 80.00 113 ASN A C 1
ATOM 904 O O . ASN A 1 113 ? 3.008 7.752 -2.143 1.00 80.00 113 ASN A O 1
ATOM 908 N N . MET A 1 114 ? 4.946 6.873 -1.444 1.00 84.31 114 MET A N 1
ATOM 909 C CA . MET A 1 114 ? 5.584 6.759 -2.746 1.00 84.31 114 MET A CA 1
ATOM 910 C C . MET A 1 114 ? 6.178 5.370 -2.916 1.00 84.31 114 MET A C 1
ATOM 912 O O . MET A 1 114 ? 6.901 4.883 -2.049 1.00 84.31 114 MET A O 1
ATOM 916 N N . VAL A 1 115 ? 5.964 4.806 -4.096 1.00 88.06 115 VAL A N 1
ATOM 917 C CA . VAL A 1 115 ? 6.630 3.601 -4.564 1.00 88.06 115 VAL A CA 1
ATOM 918 C C . VAL A 1 115 ? 7.264 3.866 -5.919 1.00 88.06 115 VAL A C 1
ATOM 920 O O . VAL A 1 115 ? 6.629 4.413 -6.816 1.00 88.06 115 VAL A O 1
ATOM 923 N N . GLN A 1 116 ? 8.525 3.487 -6.065 1.00 89.19 116 GLN A N 1
ATOM 924 C CA . GLN A 1 116 ? 9.282 3.594 -7.299 1.00 89.19 116 GLN A CA 1
ATOM 925 C C . GLN A 1 116 ? 9.733 2.209 -7.735 1.00 89.19 116 GLN A C 1
ATOM 927 O O . GLN A 1 116 ? 10.352 1.476 -6.960 1.00 89.19 116 GLN A O 1
ATOM 932 N N . ILE A 1 117 ? 9.434 1.865 -8.980 1.00 92.69 117 ILE A N 1
ATOM 933 C CA . ILE A 1 117 ? 9.721 0.559 -9.564 1.00 92.69 117 ILE A CA 1
ATOM 934 C C . ILE A 1 117 ? 10.418 0.725 -10.905 1.00 92.69 117 ILE A C 1
ATOM 936 O O . ILE A 1 117 ? 9.999 1.525 -11.737 1.00 92.69 117 ILE A O 1
ATOM 940 N N . ALA A 1 118 ? 11.478 -0.039 -11.119 1.00 92.56 118 ALA A N 1
ATOM 941 C CA . ALA A 1 118 ? 12.038 -0.293 -12.431 1.00 92.56 118 ALA A CA 1
ATOM 942 C C . ALA A 1 118 ? 11.184 -1.361 -13.120 1.00 92.56 118 ALA A C 1
ATOM 944 O O . ALA A 1 118 ? 10.817 -2.352 -12.490 1.00 92.56 118 ALA A O 1
ATOM 945 N N . ILE A 1 119 ? 10.860 -1.145 -14.392 1.00 94.56 119 ILE A N 1
ATOM 946 C CA . ILE A 1 119 ? 10.090 -2.062 -15.239 1.00 94.56 119 ILE A CA 1
ATOM 947 C C . ILE A 1 119 ? 10.829 -2.198 -16.566 1.00 94.56 119 ILE A C 1
ATOM 949 O O . ILE A 1 119 ? 11.368 -1.212 -17.078 1.00 94.56 119 ILE A O 1
ATOM 953 N N . SER A 1 120 ? 10.824 -3.395 -17.151 1.00 92.88 120 SER A N 1
ATOM 954 C CA . SER A 1 120 ? 11.374 -3.603 -18.491 1.00 92.88 120 SER A CA 1
ATOM 955 C C . SER A 1 120 ? 10.726 -2.642 -19.494 1.00 92.88 120 SER A C 1
ATOM 957 O O . SER A 1 120 ? 9.498 -2.512 -19.543 1.00 92.88 120 SER A O 1
ATOM 959 N N . LYS A 1 121 ? 11.533 -1.989 -20.339 1.00 91.88 121 LYS A N 1
ATOM 960 C CA . LYS A 1 121 ? 11.056 -1.075 -21.396 1.00 91.88 121 LYS A CA 1
ATOM 961 C C . LYS A 1 121 ? 9.949 -1.682 -22.254 1.00 91.88 121 LYS A C 1
ATOM 963 O O . LYS A 1 121 ? 9.019 -0.974 -22.633 1.00 91.88 121 LYS A O 1
ATOM 968 N N . ASN A 1 122 ? 10.033 -2.984 -22.515 1.00 91.50 122 ASN A N 1
ATOM 969 C CA . ASN A 1 122 ? 9.082 -3.704 -23.355 1.00 91.50 122 ASN A CA 1
ATOM 970 C C . ASN A 1 122 ? 7.692 -3.831 -22.710 1.00 91.50 122 ASN A C 1
ATOM 972 O O . ASN A 1 122 ? 6.695 -3.863 -23.427 1.00 91.50 122 ASN A O 1
ATOM 976 N N . ASP A 1 123 ? 7.611 -3.866 -21.375 1.00 92.06 123 ASP A N 1
ATOM 977 C CA . ASP A 1 123 ? 6.349 -4.011 -20.632 1.00 92.06 123 ASP A CA 1
ATOM 978 C C . ASP A 1 123 ? 5.894 -2.697 -19.969 1.00 92.06 123 ASP A C 1
ATOM 980 O O . ASP A 1 123 ? 4.786 -2.608 -19.448 1.00 92.06 123 ASP A O 1
ATOM 984 N N . TYR A 1 124 ? 6.709 -1.638 -20.029 1.00 93.00 124 TYR A N 1
ATOM 985 C CA . TYR A 1 124 ? 6.499 -0.376 -19.311 1.00 93.00 124 TYR A CA 1
ATOM 986 C C . TYR A 1 124 ? 5.084 0.208 -19.462 1.00 93.00 124 TYR A C 1
ATOM 988 O O . TYR A 1 124 ? 4.404 0.461 -18.467 1.00 93.00 124 TYR A O 1
ATOM 996 N N . ASN A 1 125 ? 4.607 0.396 -20.698 1.00 93.50 125 ASN A N 1
ATOM 997 C CA . ASN A 1 125 ? 3.293 1.004 -20.943 1.00 93.50 125 AS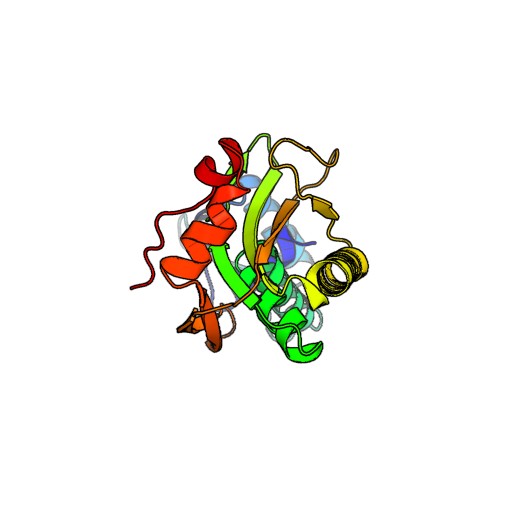N A CA 1
ATOM 998 C C . ASN A 1 125 ? 2.141 0.116 -20.450 1.00 93.50 125 ASN A C 1
ATOM 1000 O O . ASN A 1 125 ? 1.146 0.620 -19.924 1.00 93.50 125 ASN A O 1
ATOM 1004 N N . ARG A 1 126 ? 2.275 -1.205 -20.613 1.00 95.19 126 ARG A N 1
ATOM 1005 C CA . ARG A 1 126 ? 1.268 -2.180 -20.185 1.00 95.19 126 ARG A CA 1
ATOM 1006 C C . ARG A 1 126 ? 1.221 -2.258 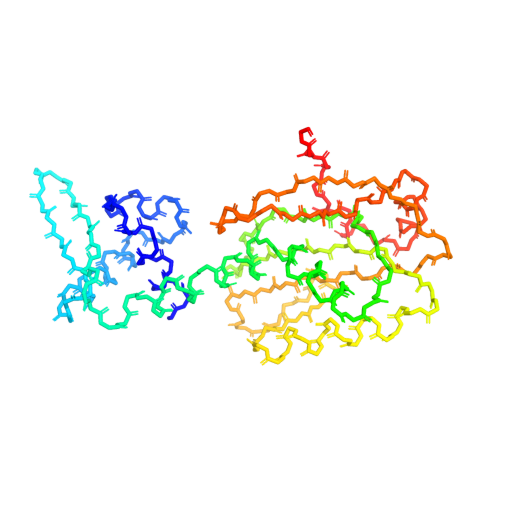-18.663 1.00 95.19 126 ARG A C 1
ATOM 1008 O O . ARG A 1 126 ? 0.145 -2.120 -18.086 1.00 95.19 126 ARG A O 1
ATOM 1015 N N . ALA A 1 127 ? 2.375 -2.408 -18.024 1.00 93.56 127 ALA A N 1
ATOM 1016 C CA . ALA A 1 127 ? 2.507 -2.478 -16.580 1.00 93.56 127 ALA A CA 1
ATOM 1017 C C . ALA A 1 127 ? 1.992 -1.211 -15.891 1.00 93.56 127 ALA A C 1
ATOM 1019 O O . ALA A 1 127 ? 1.166 -1.299 -14.983 1.00 93.56 127 ALA A O 1
ATOM 1020 N N . LYS A 1 128 ? 2.388 -0.028 -16.382 1.00 92.88 128 LYS A N 1
ATOM 1021 C CA . LYS A 1 128 ? 1.897 1.262 -15.878 1.00 92.88 128 LYS A CA 1
ATOM 1022 C C . LYS A 1 128 ? 0.371 1.334 -15.906 1.00 92.88 128 LYS A C 1
ATOM 1024 O O . LYS A 1 128 ? -0.240 1.700 -14.904 1.00 92.88 128 LYS A O 1
ATOM 1029 N N . LYS A 1 129 ? -0.246 0.947 -17.026 1.00 92.94 129 LYS A N 1
ATOM 1030 C CA . LYS A 1 129 ? -1.706 0.935 -17.164 1.00 92.94 129 LYS A CA 1
ATOM 1031 C C . LYS A 1 129 ? -2.362 -0.038 -16.181 1.00 92.94 129 LYS A C 1
ATOM 1033 O O . LYS A 1 129 ? -3.290 0.356 -15.488 1.00 92.94 129 LYS A O 1
ATOM 1038 N N . ILE A 1 130 ? -1.862 -1.271 -16.087 1.00 94.06 130 ILE A N 1
ATOM 1039 C CA . ILE A 1 130 ? -2.399 -2.294 -15.175 1.00 94.06 130 ILE A CA 1
ATOM 1040 C C . ILE A 1 130 ? -2.344 -1.810 -13.725 1.00 94.06 130 ILE A C 1
ATOM 1042 O O . ILE A 1 130 ? -3.342 -1.895 -13.015 1.00 94.06 130 ILE A O 1
ATOM 1046 N N . ILE A 1 131 ? -1.205 -1.271 -13.288 1.00 91.75 131 ILE A N 1
ATOM 1047 C CA . ILE A 1 131 ? -1.046 -0.771 -11.920 1.00 91.75 131 ILE A CA 1
ATOM 1048 C C . ILE A 1 131 ? -2.047 0.359 -11.658 1.00 91.75 131 ILE A C 1
ATOM 1050 O O . ILE A 1 131 ? -2.796 0.299 -10.684 1.00 91.75 131 ILE A O 1
ATOM 1054 N N . GLN A 1 132 ? -2.130 1.349 -12.549 1.00 88.44 132 GLN A N 1
ATOM 1055 C CA . GLN A 1 132 ? -3.086 2.452 -12.416 1.00 88.44 132 GLN A CA 1
ATOM 1056 C C . GLN A 1 132 ? -4.544 1.965 -12.379 1.00 88.44 132 GLN A C 1
ATOM 1058 O O . GLN A 1 132 ? -5.315 2.414 -11.528 1.00 88.44 132 GLN A O 1
ATOM 1063 N N . ASP A 1 133 ? -4.919 1.029 -13.252 1.00 89.12 133 ASP A N 1
ATOM 1064 C CA . ASP A 1 133 ? -6.270 0.464 -13.314 1.00 89.12 133 ASP A CA 1
ATOM 1065 C C . ASP A 1 133 ? -6.616 -0.322 -12.038 1.00 89.12 133 ASP A C 1
ATOM 1067 O O . ASP A 1 133 ? -7.739 -0.209 -11.541 1.00 89.12 133 ASP A O 1
ATOM 1071 N N . MET A 1 134 ? -5.656 -1.043 -11.449 1.00 89.31 134 MET A N 1
ATOM 1072 C CA . MET A 1 134 ? -5.851 -1.774 -10.192 1.00 89.31 134 MET A CA 1
ATOM 1073 C C . MET A 1 134 ? -6.118 -0.836 -9.011 1.00 89.31 134 MET A C 1
ATOM 1075 O O . MET A 1 134 ? -7.068 -1.059 -8.262 1.00 89.31 134 MET A O 1
ATOM 1079 N N . PHE A 1 135 ? -5.343 0.244 -8.863 1.00 83.94 135 PHE A N 1
ATOM 1080 C CA . PHE A 1 135 ? -5.604 1.249 -7.824 1.00 83.94 135 PHE A CA 1
ATOM 1081 C C . PHE A 1 135 ? -6.922 1.997 -8.070 1.00 83.94 135 PHE A C 1
ATOM 1083 O O . PHE A 1 135 ? -7.709 2.205 -7.141 1.00 83.94 135 PHE A O 1
ATOM 1090 N N . LYS A 1 136 ? -7.220 2.342 -9.326 1.00 80.19 136 LYS A N 1
ATOM 1091 C CA . LYS A 1 136 ? -8.482 2.992 -9.695 1.00 80.19 136 LYS A CA 1
ATOM 1092 C C . LYS A 1 136 ? -9.690 2.101 -9.402 1.00 80.19 136 LYS A C 1
ATOM 1094 O O . LYS A 1 136 ? -10.693 2.603 -8.896 1.00 80.19 136 LYS A O 1
ATOM 1099 N N . GLY A 1 137 ? -9.591 0.801 -9.683 1.00 75.75 137 GLY A N 1
ATOM 1100 C CA . GLY A 1 137 ? -10.643 -0.187 -9.431 1.00 75.75 137 GLY A CA 1
ATOM 1101 C C . GLY A 1 137 ? -11.047 -0.282 -7.958 1.00 75.75 137 GLY A C 1
ATOM 1102 O O . GLY A 1 137 ? -12.190 -0.606 -7.654 1.00 75.75 137 GLY A O 1
ATOM 1103 N N . ILE A 1 138 ? -10.141 0.087 -7.051 1.00 74.44 138 ILE A N 1
ATOM 1104 C CA . ILE A 1 138 ? -10.376 0.120 -5.602 1.00 74.44 138 ILE A CA 1
ATOM 1105 C C . ILE A 1 138 ? -10.592 1.543 -5.059 1.00 74.44 138 ILE A C 1
ATOM 1107 O O . ILE A 1 138 ? -10.562 1.771 -3.850 1.00 74.44 138 ILE A O 1
ATOM 1111 N N . GLY A 1 139 ? -10.815 2.515 -5.949 1.00 69.56 139 GLY A N 1
ATOM 1112 C CA . GLY A 1 139 ? -11.132 3.901 -5.601 1.00 69.56 139 GLY A CA 1
ATOM 1113 C C . GLY A 1 139 ? -9.941 4.736 -5.126 1.00 69.56 139 GLY A C 1
ATOM 1114 O O . GLY A 1 139 ? -10.143 5.837 -4.611 1.00 69.56 139 GLY A O 1
ATOM 1115 N N . ILE A 1 140 ? -8.710 4.252 -5.299 1.00 75.12 140 ILE A N 1
ATOM 1116 C CA . ILE A 1 140 ? -7.496 4.985 -4.941 1.00 75.12 140 ILE A CA 1
ATOM 1117 C C . ILE A 1 140 ? -6.932 5.653 -6.185 1.00 75.12 140 ILE A C 1
ATOM 1119 O O . ILE A 1 140 ? -6.717 5.031 -7.222 1.00 75.12 140 ILE A O 1
ATOM 1123 N N . LYS A 1 141 ? -6.680 6.955 -6.075 1.00 74.31 141 LYS A N 1
ATOM 1124 C CA . LYS A 1 141 ? -6.042 7.716 -7.144 1.00 74.31 141 LYS A CA 1
ATOM 1125 C C . LYS A 1 141 ? -4.528 7.687 -6.960 1.00 74.31 141 LYS A C 1
ATOM 1127 O O . LYS A 1 141 ? -4.031 7.878 -5.850 1.00 74.31 141 LYS A O 1
ATOM 1132 N N . THR A 1 142 ? -3.820 7.480 -8.061 1.00 79.88 142 THR A N 1
ATOM 1133 C CA . THR A 1 142 ? -2.356 7.456 -8.115 1.00 79.88 142 THR A CA 1
ATOM 1134 C C . THR A 1 142 ? -1.849 8.575 -9.011 1.00 79.88 142 THR A C 1
ATOM 1136 O O . THR A 1 142 ? -2.493 8.888 -10.011 1.00 79.88 142 THR A O 1
ATOM 1139 N N . THR A 1 143 ? -0.689 9.142 -8.693 1.00 80.12 143 THR A N 1
ATOM 1140 C CA . THR A 1 143 ? 0.002 10.120 -9.550 1.00 80.12 143 THR A CA 1
ATOM 1141 C C . THR A 1 143 ? 1.479 9.757 -9.708 1.00 80.12 143 THR A C 1
ATOM 1143 O O . THR A 1 143 ? 2.045 9.051 -8.872 1.00 80.12 143 THR A O 1
ATOM 1146 N N . GLU A 1 144 ? 2.081 10.228 -10.799 1.00 80.75 144 GLU A N 1
ATOM 1147 C CA . GLU A 1 144 ? 3.522 10.175 -11.066 1.00 80.75 144 GLU A CA 1
ATOM 1148 C C . GLU A 1 144 ? 4.213 11.537 -10.902 1.00 80.75 144 GLU A C 1
ATOM 1150 O O . GLU A 1 144 ? 5.417 11.628 -11.171 1.00 80.75 144 GLU A O 1
ATOM 1155 N N . ASP A 1 145 ? 3.504 12.583 -10.450 1.00 77.94 145 ASP A N 1
ATOM 1156 C CA . ASP A 1 145 ? 4.104 13.849 -9.998 1.00 77.94 145 ASP A CA 1
ATOM 1157 C C . ASP A 1 145 ? 3.953 13.981 -8.468 1.00 77.94 145 ASP A C 1
ATOM 1159 O O . ASP A 1 145 ? 2.831 14.065 -7.959 1.00 77.94 145 ASP A O 1
ATOM 1163 N N . PRO A 1 146 ? 5.055 14.037 -7.694 1.00 71.12 146 PRO A N 1
ATOM 1164 C CA . PRO A 1 146 ? 4.975 14.128 -6.235 1.00 71.12 146 PRO A CA 1
ATOM 1165 C C . PRO A 1 146 ? 4.394 15.470 -5.740 1.00 71.12 146 PRO A C 1
ATOM 1167 O O . PRO A 1 146 ? 4.074 15.618 -4.552 1.00 71.12 146 PRO A O 1
ATOM 1170 N N . ARG A 1 147 ? 4.256 16.465 -6.627 1.00 71.25 147 ARG A N 1
ATOM 1171 C CA . ARG A 1 147 ? 3.671 17.785 -6.346 1.00 71.25 147 ARG A CA 1
ATOM 1172 C C . ARG A 1 147 ? 2.169 17.823 -6.584 1.00 71.25 147 ARG A C 1
ATOM 1174 O O . ARG A 1 147 ? 1.510 18.721 -6.057 1.00 71.25 147 ARG A O 1
ATOM 1181 N N . GLU A 1 148 ? 1.630 16.881 -7.350 1.00 72.75 148 GLU A N 1
ATOM 1182 C CA . GLU A 1 148 ? 0.212 16.865 -7.671 1.00 72.75 148 GLU A CA 1
ATOM 1183 C C . GLU A 1 148 ? -0.607 16.537 -6.417 1.00 72.75 148 GLU A C 1
ATOM 1185 O O . GLU A 1 148 ? -0.470 15.487 -5.790 1.00 72.75 148 GLU A O 1
ATOM 1190 N N . THR A 1 149 ? -1.468 17.474 -6.028 1.00 64.62 149 THR A N 1
ATOM 1191 C CA . THR A 1 149 ? -2.538 17.227 -5.062 1.00 64.62 149 THR A CA 1
ATOM 1192 C C . THR A 1 149 ? -3.780 16.831 -5.825 1.00 64.62 149 THR A C 1
ATOM 1194 O O . THR A 1 149 ? -4.330 17.627 -6.589 1.00 64.62 149 THR A O 1
ATOM 1197 N N . ILE A 1 150 ? -4.263 15.623 -5.578 1.00 63.69 150 ILE A N 1
ATOM 1198 C CA . ILE A 1 150 ? -5.515 15.162 -6.152 1.00 63.69 150 ILE A CA 1
ATOM 1199 C C . ILE A 1 150 ? -6.620 15.605 -5.188 1.00 63.69 150 ILE A C 1
ATOM 1201 O O . ILE A 1 150 ? -6.846 14.952 -4.175 1.00 63.69 150 ILE A O 1
ATOM 1205 N N . GLY A 1 151 ? -7.229 16.766 -5.462 1.00 57.12 151 GLY A N 1
ATOM 1206 C CA . GLY A 1 151 ? -8.050 17.549 -4.521 1.00 57.12 151 GLY A CA 1
ATOM 1207 C C . GLY A 1 151 ? -8.946 16.759 -3.549 1.00 57.12 151 GLY A C 1
ATOM 1208 O O . GLY A 1 151 ? -9.540 15.748 -3.914 1.00 57.12 151 GLY A O 1
ATOM 1209 N N . ASN A 1 152 ? -9.050 17.246 -2.305 1.00 59.25 152 ASN A N 1
ATOM 1210 C CA . ASN A 1 152 ? -9.788 16.668 -1.164 1.00 59.25 152 ASN A CA 1
ATOM 1211 C C . ASN A 1 152 ? -9.525 15.177 -0.853 1.00 59.25 152 ASN A C 1
ATOM 1213 O O . ASN A 1 152 ? -10.212 14.608 0.001 1.00 59.25 152 ASN A O 1
ATOM 1217 N N . ALA A 1 153 ? -8.552 14.519 -1.490 1.00 60.91 153 ALA A N 1
ATOM 1218 C CA . ALA A 1 153 ? -8.219 13.142 -1.168 1.00 60.91 153 ALA A CA 1
ATOM 1219 C C . ALA A 1 153 ? -7.622 13.060 0.242 1.00 60.91 153 ALA A C 1
ATOM 1221 O O . ALA A 1 153 ? -6.663 13.743 0.579 1.00 60.91 153 ALA A O 1
ATOM 1222 N N . MET A 1 154 ? -8.152 12.163 1.075 1.00 62.50 154 MET A N 1
ATOM 1223 C CA . MET A 1 154 ? -7.573 11.896 2.399 1.00 62.50 154 MET A CA 1
ATOM 1224 C C . MET A 1 154 ? -6.207 11.192 2.313 1.00 62.50 154 MET A C 1
ATOM 1226 O O . MET A 1 154 ? -5.506 11.056 3.319 1.00 62.50 154 MET A O 1
ATOM 1230 N N . SER A 1 155 ? -5.858 10.658 1.142 1.00 68.88 155 SER A N 1
ATOM 1231 C CA . SER A 1 155 ? -4.732 9.757 0.923 1.00 68.88 155 SER A CA 1
ATOM 1232 C C . SER A 1 155 ? -4.321 9.756 -0.550 1.00 68.88 155 SER A C 1
ATOM 1234 O O . SER A 1 155 ? -5.188 9.684 -1.419 1.00 68.88 155 SER A O 1
ATOM 1236 N N . ILE A 1 156 ? -3.017 9.828 -0.821 1.00 75.62 156 ILE A N 1
ATOM 1237 C CA . ILE A 1 156 ? -2.426 9.815 -2.164 1.00 75.62 156 ILE A CA 1
ATOM 1238 C C . ILE A 1 156 ? -1.267 8.815 -2.172 1.00 75.62 156 ILE A C 1
ATOM 1240 O O . ILE A 1 156 ? -0.386 8.869 -1.309 1.00 75.62 156 ILE A O 1
ATOM 1244 N N . ILE A 1 157 ? -1.255 7.922 -3.162 1.00 81.88 157 ILE A N 1
ATOM 1245 C CA . ILE A 1 157 ? -0.133 7.016 -3.415 1.00 81.88 157 ILE A CA 1
ATOM 1246 C C . ILE A 1 157 ? 0.527 7.439 -4.721 1.00 81.88 157 ILE A C 1
ATOM 1248 O O . ILE A 1 157 ? -0.080 7.417 -5.790 1.00 81.88 157 ILE A O 1
ATOM 1252 N N . TYR A 1 158 ? 1.778 7.848 -4.617 1.00 84.38 158 TYR A N 1
ATOM 1253 C CA . TYR A 1 158 ? 2.630 8.143 -5.746 1.00 84.38 158 TYR A CA 1
ATOM 1254 C C . TYR A 1 158 ? 3.271 6.851 -6.245 1.00 84.38 158 TYR A C 1
ATOM 1256 O O . TYR A 1 158 ? 3.862 6.110 -5.458 1.00 84.38 158 TYR A O 1
ATOM 1264 N N . ILE A 1 159 ? 3.161 6.570 -7.539 1.00 88.06 159 ILE A N 1
ATOM 1265 C CA . ILE A 1 159 ? 3.743 5.364 -8.133 1.00 88.06 159 ILE A CA 1
ATOM 1266 C C . ILE A 1 159 ? 4.563 5.781 -9.336 1.00 88.06 159 ILE A C 1
ATOM 1268 O O . ILE A 1 159 ? 3.998 6.169 -10.352 1.00 88.06 159 ILE A O 1
ATOM 1272 N N . LYS A 1 160 ? 5.887 5.683 -9.243 1.00 89.25 160 LYS A N 1
ATOM 1273 C CA . LYS A 1 160 ? 6.788 5.980 -10.357 1.00 89.25 160 LYS A CA 1
ATOM 1274 C C . LYS A 1 160 ? 7.285 4.699 -10.988 1.00 89.25 160 LYS A C 1
ATOM 1276 O O . LYS A 1 160 ? 7.950 3.902 -10.333 1.00 89.25 160 LYS A O 1
ATOM 1281 N N . CYS A 1 161 ? 7.010 4.543 -12.273 1.00 90.81 161 CYS A N 1
ATOM 1282 C CA . CYS A 1 161 ? 7.585 3.475 -13.073 1.00 90.81 161 CYS A CA 1
ATOM 1283 C C . CYS A 1 161 ? 8.782 4.031 -13.856 1.00 90.81 161 CYS A C 1
ATOM 1285 O O . CYS A 1 161 ? 8.656 5.055 -14.529 1.00 90.81 161 CYS A O 1
ATOM 1287 N N . PHE A 1 162 ? 9.931 3.365 -13.786 1.00 90.38 162 PHE A N 1
ATOM 1288 C CA . PHE A 1 162 ? 11.137 3.704 -14.533 1.00 90.38 162 PHE A CA 1
ATOM 1289 C C . PHE A 1 162 ? 11.399 2.640 -15.604 1.00 90.38 162 PHE A C 1
ATOM 1291 O O . PHE A 1 162 ? 11.605 1.478 -15.259 1.00 90.38 162 PHE A O 1
ATOM 1298 N N . PRO A 1 163 ? 11.405 3.003 -16.895 1.00 92.81 163 PRO A N 1
ATOM 1299 C CA . PRO A 1 163 ? 11.709 2.057 -17.959 1.00 92.81 163 PRO A CA 1
ATOM 1300 C C . PRO A 1 163 ? 13.216 1.745 -18.006 1.00 92.81 163 PRO A C 1
ATOM 1302 O O . PRO A 1 163 ? 14.028 2.650 -18.209 1.00 92.81 163 PRO A O 1
ATOM 1305 N N . VAL A 1 164 ? 13.597 0.472 -17.871 1.00 92.50 164 VAL A N 1
ATOM 1306 C CA . VAL A 1 164 ? 14.992 -0.007 -17.965 1.00 92.50 164 VAL A CA 1
ATOM 1307 C C . VAL A 1 164 ? 15.118 -1.160 -18.968 1.00 92.50 164 VAL A C 1
ATOM 1309 O O . VAL A 1 164 ? 14.146 -1.864 -19.223 1.00 92.50 164 VAL A O 1
ATOM 1312 N N . ASP A 1 165 ? 16.292 -1.326 -19.582 1.00 89.31 165 ASP A N 1
ATOM 1313 C CA . ASP A 1 165 ? 16.524 -2.397 -20.570 1.00 89.31 165 ASP A CA 1
ATOM 1314 C C . ASP A 1 165 ? 16.599 -3.779 -19.904 1.00 89.31 165 ASP A C 1
ATOM 1316 O O . ASP A 1 165 ? 15.840 -4.675 -20.261 1.00 89.31 165 ASP A O 1
ATOM 1320 N N . ASP A 1 166 ? 17.444 -3.897 -18.877 1.00 89.56 166 ASP A N 1
ATOM 1321 C CA . ASP A 1 166 ? 17.642 -5.115 -18.090 1.00 89.56 166 ASP A CA 1
ATOM 1322 C C . ASP A 1 166 ? 17.387 -4.808 -16.617 1.00 89.56 166 ASP A C 1
ATOM 1324 O O . ASP A 1 166 ? 17.953 -3.845 -16.082 1.00 89.56 166 ASP A O 1
ATOM 1328 N N . ILE A 1 167 ? 16.562 -5.632 -15.973 1.00 92.19 167 ILE A N 1
ATOM 1329 C CA . ILE A 1 167 ? 16.290 -5.556 -14.539 1.00 92.19 167 ILE A CA 1
ATOM 1330 C C . ILE A 1 167 ? 17.180 -6.573 -13.832 1.00 92.19 167 ILE A C 1
ATOM 1332 O O . ILE A 1 167 ? 17.075 -7.777 -14.060 1.00 92.19 167 ILE A O 1
ATOM 1336 N N . LYS A 1 168 ? 18.037 -6.086 -12.942 1.00 93.12 168 LYS A N 1
ATOM 1337 C CA . LYS A 1 168 ? 18.769 -6.906 -11.980 1.00 93.12 168 LYS A CA 1
ATOM 1338 C C . LYS A 1 168 ? 18.301 -6.554 -10.570 1.00 93.12 168 LYS A C 1
ATOM 1340 O O . LYS A 1 168 ? 18.002 -5.397 -10.265 1.00 93.12 168 LYS A O 1
ATOM 1345 N N . PHE A 1 169 ? 18.206 -7.561 -9.712 1.00 93.12 169 PHE A N 1
ATOM 1346 C CA . PHE A 1 169 ? 17.644 -7.399 -8.379 1.00 93.12 169 PHE A CA 1
ATOM 1347 C C . PHE A 1 169 ? 18.217 -8.399 -7.382 1.00 93.12 169 PHE A C 1
ATOM 1349 O O . PHE A 1 169 ? 18.725 -9.458 -7.753 1.00 93.12 169 PHE A O 1
ATOM 1356 N N . THR A 1 170 ? 18.043 -8.066 -6.109 1.00 91.81 170 THR A N 1
ATOM 1357 C CA . THR A 1 170 ? 18.206 -8.968 -4.972 1.00 91.81 170 THR A CA 1
ATOM 1358 C C . THR A 1 170 ? 16.835 -9.201 -4.343 1.00 91.81 170 THR A C 1
ATOM 1360 O O . THR A 1 170 ? 16.042 -8.268 -4.197 1.00 91.81 170 THR A O 1
ATOM 1363 N N . GLU A 1 171 ? 16.527 -10.449 -3.992 1.00 90.31 171 GLU A N 1
ATOM 1364 C CA . GLU A 1 171 ? 15.284 -10.777 -3.293 1.00 90.31 171 GLU A CA 1
ATOM 1365 C C . GLU A 1 171 ? 15.435 -10.595 -1.784 1.00 90.31 171 GLU A C 1
ATOM 1367 O O . GLU A 1 171 ? 16.417 -11.034 -1.187 1.00 90.31 171 GLU A O 1
ATOM 1372 N N . TYR A 1 172 ? 14.419 -9.998 -1.169 1.00 84.25 172 TYR A N 1
ATOM 1373 C CA . TYR A 1 172 ? 14.306 -9.859 0.278 1.00 84.25 172 TYR A CA 1
ATOM 1374 C C . TYR A 1 172 ? 12.954 -10.376 0.755 1.00 84.25 172 TYR A C 1
ATOM 1376 O O . TYR A 1 172 ? 11.928 -10.172 0.103 1.00 84.25 172 TYR A O 1
ATOM 1384 N N . GLU A 1 173 ? 12.942 -11.020 1.919 1.00 85.25 173 GLU A N 1
ATOM 1385 C CA . GLU A 1 173 ? 11.704 -11.399 2.591 1.00 85.25 173 GLU A CA 1
ATOM 1386 C C . GLU A 1 173 ? 11.188 -10.222 3.421 1.00 85.25 173 GLU A C 1
ATOM 1388 O O . GLU A 1 173 ? 11.863 -9.732 4.325 1.00 85.25 173 GLU A O 1
ATOM 1393 N N . ASN A 1 174 ? 9.972 -9.770 3.125 1.00 77.75 174 ASN A N 1
ATOM 1394 C CA . ASN A 1 174 ? 9.269 -8.778 3.925 1.00 77.75 174 ASN A CA 1
ATOM 1395 C C . ASN A 1 174 ? 8.105 -9.441 4.661 1.00 77.75 174 ASN A C 1
ATOM 1397 O O . ASN A 1 174 ? 7.351 -10.231 4.087 1.00 77.75 174 ASN A O 1
ATOM 1401 N N . LYS A 1 175 ? 7.938 -9.097 5.938 1.00 76.06 175 LYS A N 1
ATOM 1402 C CA . LYS A 1 175 ? 6.811 -9.563 6.741 1.00 76.06 175 LYS A CA 1
ATOM 1403 C C . LYS A 1 175 ? 5.726 -8.497 6.745 1.00 76.06 175 LYS A C 1
ATOM 1405 O O . LYS A 1 175 ? 5.892 -7.420 7.311 1.00 76.06 175 LYS A O 1
ATOM 1410 N N . THR A 1 176 ? 4.604 -8.823 6.127 1.00 69.25 176 THR A N 1
ATOM 1411 C CA . THR A 1 176 ? 3.450 -7.928 6.020 1.00 69.25 176 THR A CA 1
ATOM 1412 C C . THR A 1 176 ? 2.732 -7.754 7.364 1.00 69.25 176 THR A C 1
ATOM 1414 O O . THR A 1 176 ? 2.904 -8.528 8.311 1.00 69.25 176 THR A O 1
ATOM 1417 N N . HIS A 1 177 ? 1.831 -6.770 7.434 1.00 63.53 177 HIS A N 1
ATOM 1418 C CA . HIS A 1 177 ? 0.957 -6.547 8.593 1.00 63.53 177 HIS A CA 1
ATOM 1419 C C . HIS A 1 177 ? -0.014 -7.718 8.866 1.00 63.53 177 HIS A C 1
ATOM 1421 O O . HIS A 1 177 ? -0.548 -7.825 9.972 1.00 63.53 177 HIS A O 1
ATOM 1427 N N . SER A 1 178 ? -0.244 -8.601 7.886 1.00 61.84 178 SER A N 1
ATOM 1428 C CA . SER A 1 178 ? -0.997 -9.856 8.032 1.00 61.84 178 SER A CA 1
ATOM 1429 C C . SER A 1 178 ? -0.144 -11.026 8.546 1.00 61.84 178 SER A C 1
ATOM 1431 O O . SER A 1 178 ? -0.679 -12.120 8.698 1.00 61.84 178 SER A O 1
ATOM 1433 N N . ASN A 1 179 ? 1.138 -10.808 8.875 1.00 67.25 179 ASN A N 1
ATOM 1434 C CA . ASN A 1 179 ? 2.144 -11.838 9.182 1.00 67.25 179 ASN A CA 1
ATOM 1435 C C . ASN A 1 179 ? 2.482 -12.778 8.011 1.00 67.25 179 ASN A C 1
ATOM 1437 O O . ASN A 1 179 ? 3.183 -13.767 8.222 1.00 67.25 179 ASN A O 1
ATOM 1441 N N . GLU A 1 180 ? 2.038 -12.472 6.795 1.00 76.19 180 GLU A N 1
ATOM 1442 C CA . GLU A 1 180 ? 2.440 -13.207 5.596 1.00 76.19 180 GLU A CA 1
ATOM 1443 C C . GLU A 1 180 ? 3.847 -12.774 5.177 1.00 76.19 180 GLU A C 1
ATOM 1445 O O . GLU A 1 180 ? 4.183 -11.585 5.243 1.00 76.19 180 GLU A O 1
ATOM 1450 N N . ILE A 1 181 ? 4.662 -13.743 4.758 1.00 81.88 181 ILE A N 1
ATOM 1451 C CA . ILE A 1 181 ? 5.990 -13.496 4.196 1.00 81.88 181 ILE A CA 1
ATOM 1452 C C . ILE A 1 181 ? 5.827 -13.315 2.692 1.00 81.88 181 ILE A C 1
ATOM 1454 O O . ILE A 1 181 ? 5.313 -14.202 2.009 1.00 81.88 181 ILE A O 1
ATOM 1458 N N . ILE A 1 182 ? 6.278 -12.175 2.185 1.00 83.25 182 ILE A N 1
ATOM 1459 C CA . ILE A 1 182 ? 6.323 -11.881 0.754 1.00 83.25 182 ILE A CA 1
ATOM 1460 C C . ILE A 1 182 ? 7.772 -11.706 0.315 1.00 83.25 182 ILE A C 1
ATOM 1462 O O . ILE A 1 182 ? 8.600 -11.194 1.070 1.00 83.25 182 ILE A O 1
ATOM 1466 N N . ARG A 1 183 ? 8.076 -12.104 -0.920 1.00 88.56 183 ARG A N 1
ATOM 1467 C CA . ARG A 1 183 ? 9.381 -11.851 -1.534 1.00 88.56 183 ARG A CA 1
ATOM 1468 C C . ARG A 1 183 ? 9.308 -10.589 -2.371 1.00 88.56 183 ARG A C 1
ATOM 1470 O O . ARG A 1 183 ? 8.431 -10.451 -3.218 1.00 88.56 183 ARG A O 1
ATOM 1477 N N . ILE A 1 184 ? 10.221 -9.670 -2.104 1.00 88.62 184 ILE A N 1
ATOM 1478 C CA . ILE A 1 184 ? 10.315 -8.378 -2.769 1.00 88.62 184 ILE A CA 1
ATOM 1479 C C . ILE A 1 184 ? 11.603 -8.356 -3.588 1.00 88.62 184 ILE A C 1
ATOM 1481 O O . ILE A 1 184 ? 12.681 -8.600 -3.051 1.00 88.62 184 ILE A O 1
ATOM 1485 N N . LYS A 1 185 ? 11.491 -8.029 -4.878 1.00 92.75 185 LYS A N 1
ATOM 1486 C CA . LYS A 1 185 ? 12.633 -7.795 -5.772 1.00 92.75 185 LYS A CA 1
ATOM 1487 C C . LYS A 1 185 ? 13.109 -6.358 -5.594 1.00 92.75 185 LYS A C 1
ATOM 1489 O O . LYS A 1 185 ? 12.393 -5.436 -5.979 1.00 92.75 185 LYS A O 1
ATOM 1494 N N . VAL A 1 186 ? 14.276 -6.149 -4.998 1.00 90.81 186 VAL A N 1
ATOM 1495 C CA . VAL A 1 186 ? 14.880 -4.819 -4.812 1.00 90.81 186 VAL A CA 1
ATOM 1496 C C . VAL A 1 186 ? 15.957 -4.622 -5.867 1.00 90.81 186 VAL A C 1
ATOM 1498 O O . VAL A 1 186 ? 16.783 -5.508 -6.067 1.00 90.81 186 VAL A O 1
ATOM 1501 N N . ALA A 1 187 ? 15.923 -3.488 -6.564 1.00 90.81 187 ALA A N 1
ATOM 1502 C CA . ALA A 1 187 ? 16.860 -3.170 -7.633 1.00 90.81 187 ALA A CA 1
ATOM 1503 C C . ALA A 1 187 ? 18.301 -3.198 -7.108 1.00 90.81 187 ALA A C 1
ATOM 1505 O O . ALA A 1 187 ? 18.579 -2.688 -6.023 1.00 90.81 187 ALA A O 1
ATOM 1506 N N . ASP A 1 188 ? 19.207 -3.797 -7.877 1.00 90.62 188 ASP A N 1
ATOM 1507 C CA . ASP A 1 188 ? 20.638 -3.696 -7.600 1.00 90.62 188 ASP A CA 1
ATOM 1508 C C . ASP A 1 188 ? 21.184 -2.304 -7.969 1.00 90.62 188 ASP A C 1
ATOM 1510 O O . ASP A 1 188 ? 20.488 -1.483 -8.574 1.00 90.62 188 ASP A O 1
ATOM 1514 N N . GLU A 1 189 ? 22.453 -2.043 -7.643 1.00 88.56 189 GLU A N 1
ATOM 1515 C CA . GLU A 1 189 ? 23.094 -0.743 -7.891 1.00 88.56 189 GLU A CA 1
ATOM 1516 C C . GLU A 1 189 ? 23.041 -0.334 -9.377 1.00 88.56 189 GLU A C 1
ATOM 1518 O O . GLU A 1 189 ? 22.812 0.832 -9.708 1.00 88.56 189 GLU A O 1
ATOM 1523 N N . ASP A 1 190 ? 23.200 -1.292 -10.295 1.00 88.56 190 ASP A N 1
ATOM 1524 C CA . ASP A 1 190 ? 23.140 -1.046 -11.737 1.00 88.56 190 ASP A CA 1
ATOM 1525 C C . ASP A 1 190 ? 21.745 -0.595 -12.185 1.00 88.56 190 ASP A C 1
ATOM 1527 O O . ASP A 1 190 ? 21.607 0.386 -12.929 1.00 88.56 190 ASP A O 1
ATOM 1531 N N . THR A 1 191 ? 20.714 -1.317 -11.753 1.00 89.12 191 THR A N 1
ATOM 1532 C CA . THR A 1 191 ? 19.313 -1.069 -12.107 1.00 89.12 191 THR A CA 1
ATOM 1533 C C . THR A 1 191 ? 18.809 0.208 -11.452 1.00 89.12 191 THR A C 1
ATOM 1535 O O . THR A 1 191 ? 18.166 1.024 -12.120 1.00 89.12 191 THR A O 1
ATOM 1538 N N . GLU A 1 192 ? 19.157 0.436 -10.184 1.00 88.06 192 GLU A N 1
ATOM 1539 C CA . GLU A 1 192 ? 18.872 1.675 -9.463 1.00 88.06 192 GLU A CA 1
ATOM 1540 C C . GLU A 1 192 ? 19.495 2.870 -10.185 1.00 88.06 192 GLU A C 1
ATOM 1542 O O . GLU A 1 192 ? 18.796 3.831 -10.514 1.00 88.06 192 GLU A O 1
ATOM 1547 N N . ARG A 1 193 ? 20.787 2.800 -10.524 1.00 87.62 193 ARG A N 1
ATOM 1548 C CA . ARG A 1 193 ? 21.489 3.869 -11.244 1.00 87.62 193 ARG A CA 1
ATOM 1549 C C . ARG A 1 193 ? 20.828 4.189 -12.584 1.00 87.62 193 ARG A C 1
ATOM 1551 O O . ARG A 1 193 ? 20.637 5.366 -12.888 1.00 87.62 193 ARG A O 1
ATOM 1558 N N . LYS A 1 194 ? 20.460 3.174 -13.377 1.00 87.69 194 LYS A N 1
ATOM 1559 C CA . LYS A 1 194 ? 19.752 3.360 -14.660 1.00 87.69 194 LYS A CA 1
ATOM 1560 C C . LYS A 1 194 ? 18.380 4.009 -14.460 1.00 87.69 194 LYS A C 1
ATOM 1562 O O . LYS A 1 194 ? 18.041 4.952 -15.173 1.00 87.69 194 LYS A O 1
ATOM 1567 N N . ALA A 1 195 ? 17.6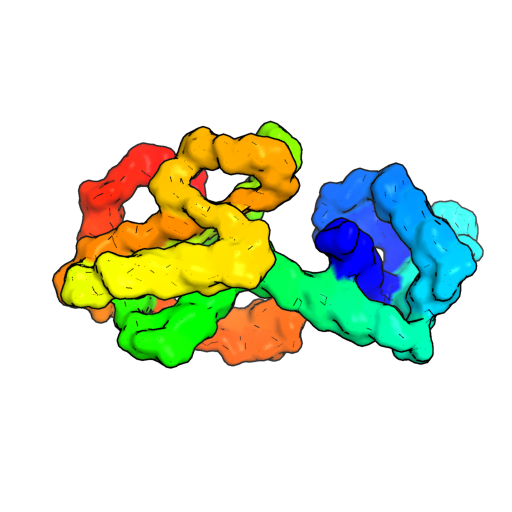06 3.554 -13.476 1.00 86.06 195 ALA A N 1
ATOM 1568 C CA . ALA A 1 195 ? 16.314 4.151 -13.144 1.00 86.06 195 ALA A CA 1
ATOM 1569 C C . ALA A 1 195 ? 16.465 5.624 -12.712 1.00 86.06 195 ALA A C 1
ATOM 1571 O O . ALA A 1 195 ? 15.725 6.498 -13.169 1.00 86.06 195 ALA A O 1
ATOM 1572 N N . MET A 1 196 ? 17.486 5.919 -11.904 1.00 84.88 196 MET A N 1
ATOM 1573 C CA . MET A 1 196 ? 17.768 7.247 -11.357 1.00 84.88 196 MET A CA 1
ATOM 1574 C C . MET A 1 196 ? 18.295 8.265 -12.374 1.00 84.88 196 MET A C 1
ATOM 1576 O O . MET A 1 196 ? 18.264 9.462 -12.089 1.00 84.88 196 MET A O 1
ATOM 1580 N N . GLN A 1 197 ? 18.730 7.851 -13.567 1.00 85.06 197 GLN A N 1
ATOM 1581 C CA . GLN A 1 197 ? 19.044 8.795 -14.653 1.00 85.06 197 GLN A CA 1
ATOM 1582 C C . GLN A 1 197 ? 17.807 9.574 -15.116 1.00 85.06 197 GLN A C 1
ATOM 1584 O O . GLN A 1 197 ? 17.925 10.714 -15.556 1.00 85.06 197 GLN A O 1
ATOM 1589 N N . ASN A 1 198 ? 16.624 8.977 -14.969 1.00 75.38 198 ASN A N 1
ATOM 1590 C CA . ASN A 1 198 ? 15.350 9.570 -15.362 1.00 75.38 198 ASN A CA 1
ATOM 1591 C C . ASN A 1 198 ? 14.591 10.184 -14.172 1.00 75.38 198 ASN A C 1
ATOM 1593 O O . ASN A 1 198 ? 13.425 10.559 -14.320 1.00 75.38 198 ASN A O 1
ATOM 1597 N N . SER A 1 199 ? 15.208 10.254 -12.985 1.00 80.75 199 SER A N 1
ATOM 1598 C CA . SER A 1 199 ? 14.555 10.757 -11.777 1.00 80.75 199 SER A CA 1
ATOM 1599 C C . SER A 1 199 ? 14.716 12.269 -11.613 1.00 80.75 199 SER A C 1
ATOM 1601 O O . SER A 1 199 ? 15.775 12.855 -11.851 1.00 80.75 199 SER A O 1
ATOM 1603 N N . SER A 1 200 ? 13.635 12.915 -11.185 1.00 80.62 200 SER A N 1
ATOM 1604 C CA . SER A 1 200 ? 13.624 14.328 -10.808 1.00 80.62 200 SER A CA 1
ATOM 1605 C C . SER A 1 200 ? 14.308 14.553 -9.452 1.00 80.62 200 SER A C 1
ATOM 1607 O O . SER A 1 200 ? 14.604 13.618 -8.703 1.00 80.62 200 SER A O 1
ATOM 1609 N N . LYS A 1 201 ? 14.567 15.814 -9.092 1.00 76.44 201 LYS A N 1
ATOM 1610 C CA . LYS A 1 201 ? 15.106 16.145 -7.762 1.00 76.44 201 LYS A CA 1
ATOM 1611 C C . LYS A 1 201 ? 14.113 15.759 -6.662 1.00 76.44 201 LYS A C 1
ATOM 1613 O O . LYS A 1 201 ? 14.515 15.328 -5.585 1.00 76.44 201 LYS A O 1
ATOM 1618 N N . GLU A 1 202 ? 12.828 15.908 -6.945 1.00 72.06 202 GLU A N 1
ATOM 1619 C CA . GLU A 1 202 ? 11.716 15.603 -6.059 1.00 72.06 202 GLU A CA 1
ATOM 1620 C C . GLU A 1 202 ? 11.589 14.100 -5.832 1.00 72.06 202 GLU A C 1
ATOM 1622 O O . GLU A 1 202 ? 11.424 13.692 -4.687 1.00 72.06 202 GLU A O 1
ATOM 1627 N N . ASP A 1 203 ? 11.771 13.278 -6.872 1.00 73.56 203 ASP A N 1
ATOM 1628 C CA . ASP A 1 203 ? 11.846 11.817 -6.734 1.00 73.56 203 ASP A CA 1
ATOM 1629 C C . ASP A 1 203 ? 12.859 11.427 -5.648 1.00 73.56 203 ASP A C 1
ATOM 1631 O O . ASP A 1 203 ? 12.559 10.633 -4.759 1.00 73.56 203 ASP A O 1
ATOM 1635 N N . LYS A 1 204 ? 14.021 12.087 -5.630 1.00 71.81 204 LYS A N 1
ATOM 1636 C CA . LYS A 1 204 ? 15.090 11.834 -4.653 1.00 71.81 204 LYS A CA 1
ATOM 1637 C C . LYS A 1 204 ? 14.759 12.279 -3.224 1.00 71.81 204 LYS A C 1
ATOM 1639 O O . LYS A 1 204 ? 15.360 11.773 -2.284 1.00 71.81 204 LYS A O 1
ATOM 1644 N N . MET A 1 205 ? 13.793 13.181 -3.024 1.00 65.25 205 MET A N 1
ATOM 1645 C CA . MET A 1 205 ? 13.349 13.619 -1.685 1.00 65.25 205 MET A CA 1
ATOM 1646 C C . MET A 1 205 ? 12.429 12.607 -0.986 1.00 65.25 205 MET A C 1
ATOM 1648 O O . MET A 1 205 ? 12.172 12.706 0.224 1.00 65.25 205 MET A O 1
ATOM 1652 N N . PHE A 1 206 ? 11.881 11.663 -1.748 1.00 62.16 206 PHE A N 1
ATOM 1653 C CA . PHE A 1 206 ? 10.977 10.639 -1.240 1.00 62.16 206 PHE A CA 1
ATOM 1654 C C . PHE A 1 206 ? 11.628 9.257 -1.167 1.00 62.16 206 PHE A C 1
ATOM 1656 O O . PHE A 1 206 ? 11.073 8.413 -0.469 1.00 62.16 206 PHE A O 1
ATOM 1663 N N . ILE A 1 207 ? 12.783 9.029 -1.803 1.00 59.47 207 ILE A N 1
ATOM 1664 C CA . ILE A 1 207 ? 13.597 7.825 -1.583 1.00 59.47 207 ILE A CA 1
ATOM 1665 C C . ILE A 1 207 ? 13.998 7.823 -0.103 1.00 59.47 207 ILE A C 1
ATOM 1667 O O . ILE A 1 207 ? 14.762 8.698 0.316 1.00 59.47 207 ILE A O 1
ATOM 1671 N N . PRO A 1 208 ? 13.508 6.907 0.747 1.00 50.75 208 PRO A N 1
ATOM 1672 C CA . PRO A 1 208 ? 14.257 6.639 1.953 1.00 50.75 208 PRO A CA 1
ATOM 1673 C C . PRO A 1 208 ? 15.545 5.963 1.514 1.00 50.75 208 PRO A C 1
ATOM 1675 O O . PRO A 1 208 ? 15.525 5.086 0.653 1.00 50.75 208 PRO A O 1
ATOM 1678 N N . SER A 1 209 ? 16.652 6.344 2.147 1.00 47.06 209 SER A N 1
ATOM 1679 C CA . SER A 1 209 ? 17.798 5.447 2.266 1.00 47.06 209 SER A CA 1
ATOM 1680 C C . SER A 1 209 ? 17.232 4.058 2.574 1.00 47.06 209 SER A C 1
ATOM 1682 O O . SER A 1 209 ? 16.501 3.905 3.557 1.00 47.06 209 SER A O 1
ATOM 1684 N N . LEU A 1 210 ? 17.435 3.111 1.656 1.00 50.03 210 LEU A N 1
ATOM 1685 C CA . LEU A 1 210 ? 17.022 1.723 1.806 1.00 50.03 210 LEU A CA 1
ATOM 1686 C C . LEU A 1 210 ? 17.724 1.192 3.058 1.00 50.03 210 LEU A C 1
ATOM 1688 O O . LEU A 1 210 ? 18.850 0.722 2.999 1.00 50.03 210 LEU A O 1
ATOM 1692 N N . VAL A 1 211 ? 17.086 1.333 4.215 1.00 38.59 211 VAL A N 1
ATOM 1693 C CA . VAL A 1 211 ? 17.432 0.570 5.409 1.00 38.59 211 VAL A CA 1
ATOM 1694 C C . VAL A 1 211 ? 16.463 -0.598 5.410 1.00 38.59 211 VAL A C 1
ATOM 1696 O O . VAL A 1 211 ? 15.481 -0.612 6.152 1.00 38.59 211 VAL A O 1
ATOM 1699 N N . TYR A 1 212 ? 16.695 -1.527 4.485 1.00 44.94 212 TYR A N 1
ATOM 1700 C CA . TYR A 1 212 ? 16.296 -2.903 4.725 1.00 44.94 212 TYR A CA 1
ATOM 1701 C C . TYR A 1 212 ? 17.403 -3.514 5.602 1.00 44.94 212 TYR A C 1
ATOM 1703 O O . TYR A 1 212 ? 18.576 -3.251 5.328 1.00 44.94 212 TYR A O 1
ATOM 1711 N N . PRO A 1 213 ? 17.047 -4.177 6.713 1.00 35.50 213 PRO A N 1
ATOM 1712 C CA . PRO A 1 213 ? 18.015 -4.794 7.616 1.00 35.50 213 PRO A CA 1
ATOM 1713 C C . PRO A 1 213 ? 18.840 -5.889 6.934 1.00 35.50 213 PRO A C 1
ATOM 1715 O O . PRO A 1 213 ? 18.327 -6.511 5.975 1.00 35.50 213 PRO A O 1
#

pLDDT: mean 82.59, std 11.68, range [35.5, 96.0]

Sequence (213 aa):
MFRDARIIDMAKEGNTMSGIAQQTGIPFSTVRRAVYEFENIGIIKSTKIGKTVIVRINKNHPVVDSMITTARWINTVMWDPNTFIVDICEKNKIDYAFVGTSKIKYIKNELRNMVQIAISKNDYNRAKKIIQDMFKGIGIKTTEDPRETIGNAMSIIYIKCFPVDDIKFTEYENKTHSNEIIRIKVADEDTERKAMQNSSKEDKMFIPSLVYP

Radius of gyration: 19.39 Å; chains: 1; bounding box: 47×33×60 Å

Secondary structure (DSSP, 8-state):
-HHHHHHHHHTTT-EEHHHHHHHH---HHHHHHHHHHHHHTTSEEEEEETTEEEEEE-TTSHHHHHHHHHHHHHHHHHH-HHHHHHHHHHHHT--EEEEEEPPPEEETTEEEEEEEEEEETTTHHHHHHHHHHHHHHTT--EES-TT---TT-SEEEEEEEEEESS--EEEEEEE-TTS-EEEEEEEPHHHHHHHHTT--HHHHHH-------

Foldseek 3Di:
DQLLLQLLLCQAVKDWLVRSCVVVVPDSVVSVVSQVVCVVVQQWDWDDDPPIIIIHGPPPDPCSVVSPVVNQVCCCCQQVVLNVLLVLCVVVVWDKAWLFKFGWDQDPQATEIETEMEGELVCQVVSVVSSQVVCVVVVAHEACDPPDDPPPHNYYYYYHYFHDNDFDFDWDWDQGPVRDTDIHTHGDPVRSVNSCVPDDPVNVVRGDPPPPD